Protein AF-A0A9E5VSY3-F1 (afdb_monomer)

Solvent-accessible surface area (backbone atoms only — not comparable to full-atom values): 12440 Å² total; per-residue (Å²): 129,65,73,87,49,70,66,62,55,51,48,46,48,43,52,42,41,49,49,48,47,53,51,45,35,74,77,69,40,91,45,72,69,58,52,50,50,36,50,53,50,40,48,53,54,51,53,50,50,54,50,60,45,68,48,76,78,81,74,69,69,90,58,63,66,67,61,54,49,53,53,50,55,49,52,52,54,47,50,54,48,51,50,52,41,46,47,42,64,75,45,54,47,52,53,49,51,48,54,47,64,71,59,70,59,94,84,39,62,65,61,43,53,51,45,52,50,52,49,51,53,52,53,50,49,41,52,54,45,53,51,49,48,48,52,53,33,41,76,71,76,22,92,36,68,63,58,42,50,53,52,49,55,53,51,50,50,48,50,51,51,36,53,49,52,40,49,54,51,48,47,70,71,68,67,66,80,91,75,82,77,75,71,88,61,75,56,68,55,58,54,49,50,51,50,53,55,53,59,72,68,52,77,82,82,77,76,80,77,89,74,87,84,134

Secondary structure (DSSP, 8-state):
-----HHHHHHHIIIIIIIHHHHHHHHH---HHHHHHHHHHHHHHHHHHHHHHTSPPPP--SS-HHHHHHHHHHHHHHHHHHHHHHHIIIIIHHHHHHHHHH--STT-HHHHHHHHHHHHHHHHHHHHHHHHHHHHHHHTT-SSHHHHHHHHHHHHHHHHHHHHHHHHHHHHHH-----S-----THHHHHHHHHHHHHHHSPP----------

pLDDT: mean 82.77, std 16.5, range [40.12, 98.06]

Radius of gyration: 35.02 Å; Cα contacts (8 Å, |Δi|>4): 106; chains: 1; bounding box: 71×51×102 Å

Mean predicted aligned error: 14.41 Å

Nearest PDB structures (foldseek):
  2z0o-assembly1_A-2  TM=3.685E-01  e=1.429E+00  Homo sapiens
  5c22-assembly4_D  TM=2.030E-01  e=4.659E-01  Escherichia coli
  5nl1-assembly2_E  TM=3.038E-01  e=1.753E+00  Mus musculus
  2q12-assembly1_A-2  TM=2.852E-01  e=2.917E+00  Homo sapiens
  5nen-assembly1_B  TM=2.527E-01  e=4.385E+00  Serratia marcescens

Structure (mmCIF, N/CA/C/O backbone):
data_AF-A0A9E5VSY3-F1
#
_entry.id   AF-A0A9E5VSY3-F1
#
loop_
_atom_site.group_PDB
_atom_site.id
_atom_site.type_symbol
_atom_site.label_atom_id
_atom_site.label_alt_id
_atom_site.label_comp_id
_atom_site.label_asym_id
_atom_site.label_entity_id
_atom_site.label_seq_id
_atom_site.pdbx_PDB_ins_code
_atom_site.Cartn_x
_atom_site.Cartn_y
_atom_site.Cartn_z
_atom_site.occupancy
_atom_site.B_iso_or_equiv
_atom_site.auth_seq_id
_atom_site.auth_comp_id
_atom_site.auth_asym_id
_atom_site.auth_atom_id
_atom_site.pdbx_PDB_model_num
ATOM 1 N N . MET A 1 1 ? 10.132 -2.078 -29.959 1.00 42.84 1 MET A N 1
ATOM 2 C CA . MET A 1 1 ? 11.584 -2.342 -29.929 1.00 42.84 1 MET A CA 1
ATOM 3 C C . MET A 1 1 ? 12.254 -1.141 -30.570 1.00 42.84 1 MET A C 1
ATOM 5 O O . MET A 1 1 ? 11.794 -0.742 -31.630 1.00 42.84 1 MET A O 1
ATOM 9 N N . ASN A 1 2 ? 13.241 -0.515 -29.928 1.00 54.69 2 ASN A N 1
ATOM 10 C CA . ASN A 1 2 ? 14.041 0.520 -30.588 1.00 54.69 2 ASN A CA 1
ATOM 11 C C . ASN A 1 2 ? 15.107 -0.188 -31.428 1.00 54.69 2 ASN A C 1
ATOM 13 O O . ASN A 1 2 ? 16.236 -0.346 -30.975 1.00 54.69 2 ASN A O 1
ATOM 17 N N . ASP A 1 3 ? 14.725 -0.678 -32.606 1.00 67.06 3 ASP A N 1
ATOM 18 C CA . ASP A 1 3 ? 15.687 -1.293 -33.517 1.00 67.06 3 ASP A CA 1
ATOM 19 C C . ASP A 1 3 ? 16.659 -0.244 -34.063 1.00 67.06 3 ASP A C 1
ATOM 21 O O . ASP A 1 3 ? 16.284 0.884 -34.407 1.00 67.06 3 ASP A O 1
ATOM 25 N N . ILE A 1 4 ? 17.935 -0.622 -34.136 1.00 74.00 4 ILE A N 1
ATOM 26 C CA . ILE A 1 4 ? 18.957 0.177 -34.809 1.00 74.00 4 ILE A CA 1
ATOM 27 C C . ILE A 1 4 ? 18.744 -0.002 -36.309 1.00 74.00 4 ILE A C 1
ATOM 29 O O . ILE A 1 4 ? 19.138 -1.006 -36.897 1.00 74.00 4 ILE A O 1
ATOM 33 N N . THR A 1 5 ? 18.112 0.980 -36.935 1.00 82.31 5 THR A N 1
ATOM 34 C CA . THR A 1 5 ? 17.913 1.016 -38.385 1.00 82.31 5 THR A CA 1
ATOM 35 C C . THR A 1 5 ? 19.225 1.326 -39.098 1.00 82.31 5 THR A C 1
ATOM 3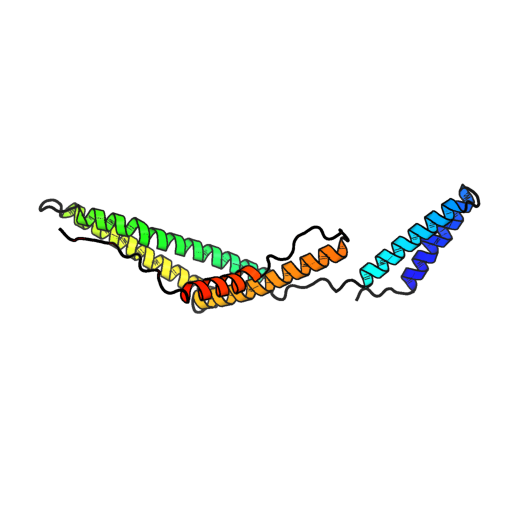7 O O . THR A 1 5 ? 19.996 2.166 -38.623 1.00 82.31 5 THR A O 1
ATOM 40 N N . GLN A 1 6 ? 19.443 0.735 -40.276 1.00 80.81 6 GLN A N 1
ATOM 41 C CA . GLN A 1 6 ? 20.605 1.070 -41.106 1.00 80.81 6 GLN A CA 1
ATOM 42 C C . GLN A 1 6 ? 20.675 2.567 -41.444 1.00 80.81 6 GLN A C 1
ATOM 44 O O . GLN A 1 6 ? 21.768 3.122 -41.462 1.00 80.81 6 GLN A O 1
ATOM 49 N N . GLU A 1 7 ? 19.530 3.233 -41.610 1.00 85.94 7 GLU A N 1
ATOM 50 C CA . GLU A 1 7 ? 19.439 4.679 -41.862 1.00 85.94 7 GLU A CA 1
ATOM 51 C C . GLU A 1 7 ? 20.136 5.511 -40.777 1.00 85.94 7 GLU A C 1
ATOM 53 O O . GLU A 1 7 ? 21.049 6.265 -41.092 1.00 85.94 7 GLU A O 1
ATOM 58 N N . LYS A 1 8 ? 19.814 5.295 -39.494 1.00 84.38 8 LYS A N 1
ATOM 59 C CA . LYS A 1 8 ? 20.479 5.972 -38.359 1.00 84.38 8 LYS A CA 1
ATOM 60 C C . LYS A 1 8 ? 21.993 5.755 -38.317 1.00 84.38 8 LYS A C 1
ATOM 62 O O . LYS A 1 8 ? 22.746 6.655 -37.960 1.00 84.38 8 LYS A O 1
ATOM 67 N N . VAL A 1 9 ? 22.466 4.556 -38.660 1.00 85.56 9 VAL A N 1
ATOM 68 C CA . VAL A 1 9 ? 23.913 4.270 -38.692 1.00 85.56 9 VAL A CA 1
ATOM 69 C C . VAL A 1 9 ? 24.586 5.014 -39.847 1.00 85.56 9 VAL A C 1
ATOM 71 O O . VAL A 1 9 ? 25.690 5.540 -39.687 1.00 85.56 9 VAL A O 1
ATOM 74 N N . LEU A 1 10 ? 23.924 5.077 -41.005 1.00 89.00 10 LEU A N 1
ATOM 75 C CA . LEU A 1 10 ? 24.397 5.821 -42.171 1.00 89.00 10 LEU A CA 1
ATOM 76 C C . LEU A 1 10 ? 24.399 7.333 -41.921 1.00 89.00 10 LEU A C 1
ATOM 78 O O . LEU A 1 10 ? 25.364 7.996 -42.295 1.00 89.00 10 LEU A O 1
ATOM 82 N N . GLU A 1 11 ? 23.384 7.853 -41.234 1.00 90.81 11 GLU A N 1
ATOM 83 C CA . GLU A 1 11 ? 23.284 9.251 -40.808 1.00 90.81 11 GLU A CA 1
ATOM 84 C C . GLU A 1 11 ? 24.468 9.641 -39.914 1.00 90.81 11 GLU A C 1
ATOM 86 O O . GLU A 1 11 ? 25.199 10.572 -40.236 1.00 90.81 11 GLU A O 1
ATOM 91 N N . ILE A 1 12 ? 24.777 8.851 -38.880 1.00 89.06 12 ILE A N 1
ATOM 92 C CA . ILE A 1 12 ? 25.932 9.102 -37.994 1.00 89.06 12 ILE A CA 1
ATOM 93 C C . ILE A 1 12 ? 27.252 9.024 -38.755 1.00 89.06 12 ILE A C 1
ATOM 95 O O . ILE A 1 12 ? 28.153 9.833 -38.537 1.00 89.06 12 ILE A O 1
ATOM 99 N N . LYS A 1 13 ? 27.392 8.062 -39.671 1.00 90.75 13 LYS A N 1
ATOM 100 C CA . LYS A 1 13 ? 28.576 7.982 -40.532 1.00 90.75 13 LYS A CA 1
ATOM 101 C C . LYS A 1 13 ? 28.724 9.253 -41.377 1.00 90.75 13 LYS A C 1
ATOM 103 O O . LYS A 1 13 ? 29.844 9.734 -41.557 1.00 90.75 13 LYS A O 1
ATOM 108 N N . HIS A 1 14 ? 27.626 9.787 -41.902 1.00 91.12 14 HIS A N 1
ATOM 109 C CA . HIS A 1 14 ? 27.648 10.981 -42.736 1.00 91.12 14 HIS A CA 1
ATOM 110 C C . HIS A 1 14 ? 27.910 12.251 -41.912 1.00 91.12 14 HIS A C 1
ATOM 112 O O . HIS A 1 14 ? 28.847 12.990 -42.205 1.00 91.12 14 HIS A O 1
ATOM 118 N N . GLU A 1 15 ? 27.163 12.473 -40.834 1.00 91.88 15 GLU A N 1
ATOM 119 C CA . GLU A 1 15 ? 27.271 13.678 -40.012 1.00 91.88 15 GLU A CA 1
ATOM 120 C C . GLU A 1 15 ? 28.516 13.678 -39.121 1.00 91.88 15 GLU A C 1
ATOM 122 O O . GLU A 1 15 ? 29.345 14.589 -39.185 1.00 91.88 15 GLU A O 1
ATOM 127 N N . GLU A 1 16 ? 28.688 12.637 -38.306 1.00 92.69 16 GLU A N 1
ATOM 128 C CA . GLU A 1 16 ? 29.693 12.625 -37.242 1.00 92.69 16 GLU A CA 1
ATOM 129 C C . G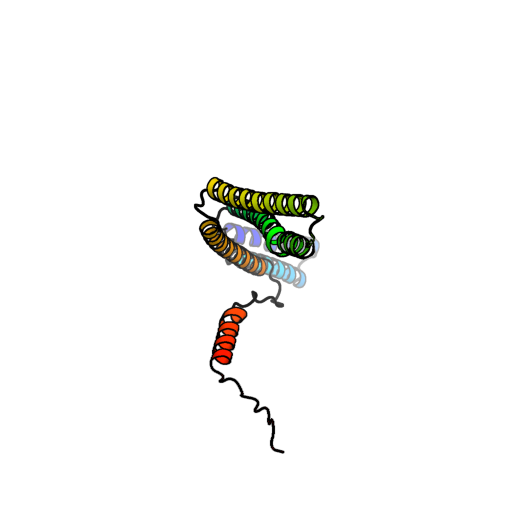LU A 1 16 ? 31.080 12.206 -37.730 1.00 92.69 16 GLU A C 1
ATOM 131 O O . GLU A 1 16 ? 32.058 12.521 -37.060 1.00 92.69 16 GLU A O 1
ATOM 136 N N . ILE A 1 17 ? 31.203 11.554 -38.894 1.00 90.62 17 ILE A N 1
ATOM 137 C CA . ILE A 1 17 ? 32.508 11.216 -39.487 1.00 90.62 17 ILE A CA 1
ATOM 138 C C . ILE A 1 17 ? 32.767 12.049 -40.739 1.00 90.62 17 ILE A C 1
ATOM 140 O O . ILE A 1 17 ? 33.733 12.810 -40.758 1.00 90.62 17 ILE A O 1
ATOM 144 N N . GLN A 1 18 ? 31.948 11.932 -41.789 1.00 90.12 18 GLN A N 1
ATOM 145 C CA . GLN A 1 18 ? 32.268 12.552 -43.082 1.00 90.12 18 GLN A CA 1
ATOM 146 C C . GLN A 1 18 ? 32.204 14.085 -43.036 1.00 90.12 18 GLN A C 1
ATOM 148 O O . GLN A 1 18 ? 33.175 14.737 -43.421 1.00 90.12 18 GLN A O 1
ATOM 153 N N . ASN A 1 19 ? 31.115 14.665 -42.530 1.00 94.00 19 ASN A N 1
ATOM 154 C CA . ASN A 1 19 ? 30.930 16.118 -42.489 1.00 94.00 19 ASN A CA 1
ATOM 155 C C . ASN A 1 19 ? 31.888 16.774 -41.492 1.00 94.00 19 ASN A C 1
ATOM 157 O O . ASN A 1 19 ? 32.583 17.723 -41.853 1.00 94.00 19 ASN A O 1
ATOM 161 N N . ARG A 1 20 ? 32.023 16.215 -40.280 1.00 92.12 20 ARG A N 1
ATOM 162 C CA . ARG A 1 20 ? 33.012 16.694 -39.299 1.00 92.12 20 ARG A CA 1
ATOM 163 C C . ARG A 1 20 ? 34.451 16.608 -39.801 1.00 92.12 20 ARG A C 1
ATOM 165 O O . ARG A 1 20 ? 35.224 17.528 -39.546 1.00 92.12 20 ARG A O 1
ATOM 172 N N . SER A 1 21 ? 34.819 15.546 -40.523 1.00 91.62 21 SER A N 1
ATOM 173 C CA . SER A 1 21 ? 36.174 15.423 -41.083 1.00 91.62 21 SER A CA 1
ATOM 174 C C . SER A 1 21 ? 36.413 16.435 -42.200 1.00 91.62 21 SER A C 1
ATOM 176 O O . SER A 1 21 ? 37.444 17.097 -42.190 1.00 91.62 21 SER A O 1
ATOM 178 N N . LYS A 1 22 ? 35.454 16.611 -43.122 1.00 92.81 22 LYS A N 1
ATOM 179 C CA . LYS A 1 22 ? 35.535 17.634 -44.181 1.00 92.81 22 LYS A CA 1
ATOM 180 C C . LYS A 1 22 ? 35.680 19.037 -43.595 1.00 92.81 22 LYS A C 1
ATOM 182 O O . LYS A 1 22 ? 36.566 19.774 -44.011 1.00 92.81 22 LYS A O 1
ATOM 187 N N . TYR A 1 23 ? 34.859 19.365 -42.599 1.00 93.38 23 TYR A N 1
ATOM 188 C CA . TYR A 1 23 ? 34.936 20.634 -41.882 1.00 93.38 23 TYR A CA 1
ATOM 189 C C . TYR A 1 23 ? 36.302 20.817 -41.206 1.00 93.38 23 TYR A C 1
ATOM 191 O O . TYR A 1 23 ? 36.966 21.826 -41.411 1.00 93.38 23 TYR A O 1
ATOM 199 N N . SER A 1 24 ? 36.775 19.808 -40.466 1.00 94.12 24 SER A N 1
ATOM 200 C CA . SER A 1 24 ? 38.080 19.863 -39.797 1.00 94.12 24 SER A CA 1
ATOM 201 C C . SER A 1 24 ? 39.238 20.076 -40.773 1.00 94.12 24 SER A C 1
ATOM 203 O O . SER A 1 24 ? 40.157 20.817 -40.440 1.00 94.12 24 SER A O 1
ATOM 205 N N . ILE A 1 25 ? 39.200 19.436 -41.946 1.00 93.31 25 ILE A N 1
ATOM 206 C CA . ILE A 1 25 ? 40.230 19.573 -42.985 1.00 93.31 25 ILE A CA 1
ATOM 207 C C . ILE A 1 25 ? 40.183 20.960 -43.626 1.00 93.31 25 ILE A C 1
ATOM 209 O O . ILE A 1 25 ? 41.234 21.545 -43.861 1.00 93.31 25 ILE A O 1
ATOM 213 N N . SER A 1 26 ? 38.984 21.485 -43.890 1.00 93.81 26 SER A N 1
ATOM 214 C CA . SER A 1 26 ? 38.798 22.832 -44.442 1.00 93.81 26 SER A CA 1
ATOM 215 C C . SER A 1 26 ? 39.340 23.914 -43.507 1.00 93.81 26 SER A C 1
ATOM 217 O O . SER A 1 26 ? 39.991 24.844 -43.962 1.00 93.81 26 SER A O 1
ATOM 219 N N . GLU A 1 27 ? 39.088 23.777 -42.204 1.00 94.88 27 GLU A N 1
ATOM 220 C CA . GLU A 1 27 ? 39.434 24.799 -41.210 1.00 94.88 27 GLU A CA 1
ATOM 221 C C . GLU A 1 27 ? 40.882 24.702 -40.708 1.00 94.88 27 GLU A C 1
ATOM 223 O O . GLU A 1 27 ? 41.531 25.716 -40.476 1.00 94.88 27 GLU A O 1
ATOM 228 N N . HIS A 1 28 ? 41.401 23.485 -40.516 1.00 91.88 28 HIS A N 1
ATOM 229 C CA . HIS A 1 28 ? 42.679 23.263 -39.822 1.00 91.88 28 HIS A CA 1
ATOM 230 C C . HIS A 1 28 ? 43.688 22.443 -40.642 1.00 91.88 28 HIS A C 1
ATOM 232 O O . HIS A 1 28 ? 44.768 22.120 -40.145 1.00 91.88 28 HIS A O 1
ATOM 238 N N . GLY A 1 29 ? 43.353 22.069 -41.881 1.00 91.00 29 GLY A N 1
ATOM 239 C CA . GLY A 1 29 ? 44.130 21.112 -42.664 1.00 91.00 29 GLY A CA 1
ATOM 240 C C . GLY A 1 29 ? 44.028 19.678 -42.130 1.00 91.00 29 GLY A C 1
ATOM 241 O O . GLY A 1 29 ? 43.250 19.353 -41.228 1.00 91.00 29 GLY A O 1
ATOM 242 N N . TRP A 1 30 ? 44.814 18.768 -42.707 1.00 92.88 30 TRP A N 1
ATOM 243 C CA . TRP A 1 30 ? 44.825 17.374 -42.263 1.00 92.88 30 TRP A CA 1
ATOM 244 C C . TRP A 1 30 ? 45.630 17.207 -40.970 1.00 92.88 30 TRP A C 1
ATOM 246 O O . TRP A 1 30 ? 46.861 17.190 -40.979 1.00 92.88 30 TRP A O 1
ATOM 256 N N . LEU A 1 31 ? 44.919 17.023 -39.857 1.00 94.69 31 LEU A N 1
ATOM 257 C CA . LEU A 1 31 ? 45.499 16.752 -38.545 1.00 94.69 31 LEU A CA 1
ATOM 258 C C . LEU A 1 31 ? 45.034 15.377 -38.034 1.00 94.69 31 LEU A C 1
ATOM 260 O O . LEU A 1 31 ? 43.880 15.235 -37.614 1.00 94.69 31 LEU A O 1
ATOM 264 N N . PRO A 1 32 ? 45.920 14.361 -37.993 1.00 92.31 32 PRO A N 1
ATOM 265 C CA . PRO A 1 32 ? 45.564 13.015 -37.537 1.00 92.31 32 PRO A CA 1
ATOM 266 C C . PRO A 1 32 ? 44.951 12.970 -36.128 1.00 92.31 32 PRO A C 1
ATOM 268 O O . PRO A 1 32 ? 44.073 12.151 -35.856 1.00 92.31 32 PRO A O 1
ATOM 271 N N . GLY A 1 33 ? 45.378 13.870 -35.233 1.00 93.81 33 GLY A N 1
ATOM 272 C CA . GLY A 1 33 ? 44.828 13.990 -33.881 1.00 93.81 33 GLY A CA 1
ATOM 273 C C . GLY A 1 33 ? 43.359 14.425 -33.860 1.00 93.81 33 GLY A C 1
ATOM 274 O O . GLY A 1 33 ? 42.562 13.832 -33.136 1.00 93.81 33 GLY A O 1
ATOM 275 N N . LEU A 1 34 ? 42.976 15.399 -34.695 1.00 92.00 34 LEU A N 1
ATOM 276 C CA . LEU A 1 34 ? 41.583 15.849 -34.807 1.00 92.00 34 LEU A CA 1
ATOM 277 C C . LEU A 1 34 ? 40.700 14.764 -35.422 1.00 92.00 34 LEU A C 1
ATOM 279 O O . LEU A 1 34 ? 39.623 14.478 -34.898 1.00 92.00 34 LEU A O 1
ATOM 283 N N . PHE A 1 35 ? 41.189 14.092 -36.467 1.00 91.94 35 PHE A N 1
ATOM 284 C CA . PHE A 1 35 ? 40.485 12.957 -37.060 1.00 91.94 35 PHE A CA 1
ATOM 285 C C . PHE A 1 35 ? 40.257 11.834 -36.038 1.00 91.94 35 PHE A C 1
ATOM 287 O O . PHE A 1 35 ? 39.148 11.310 -35.924 1.00 91.94 35 PHE A O 1
ATOM 294 N N . ARG A 1 36 ? 41.268 11.514 -35.216 1.00 93.31 36 ARG A N 1
ATOM 295 C CA . ARG A 1 36 ? 41.123 10.548 -34.119 1.00 93.31 36 ARG A CA 1
ATOM 296 C C . ARG A 1 36 ? 40.015 10.961 -33.147 1.00 93.31 36 ARG A C 1
ATOM 298 O O . ARG A 1 36 ? 39.202 10.111 -32.797 1.00 93.31 36 ARG A O 1
ATOM 305 N N . THR A 1 37 ? 39.943 12.229 -32.740 1.00 93.69 37 THR A N 1
ATOM 306 C CA . THR A 1 37 ? 38.885 12.738 -31.846 1.00 93.69 37 THR A CA 1
ATOM 307 C C . THR A 1 37 ? 37.493 12.621 -32.470 1.00 93.69 37 THR A C 1
ATOM 309 O O . THR A 1 37 ? 36.558 12.185 -31.800 1.00 93.69 37 THR A O 1
ATOM 312 N N . ILE A 1 38 ? 37.357 12.940 -33.761 1.00 91.38 38 ILE A N 1
ATOM 313 C CA . ILE A 1 38 ? 36.104 12.801 -34.519 1.00 91.38 38 ILE A CA 1
ATOM 314 C C . ILE A 1 38 ? 35.646 11.337 -34.536 1.00 91.38 38 ILE A C 1
ATOM 316 O O . ILE A 1 38 ? 34.505 11.037 -34.188 1.00 91.38 38 ILE A O 1
ATOM 320 N N . VAL A 1 39 ? 36.552 10.406 -34.846 1.00 91.94 39 VAL A N 1
ATOM 321 C CA . VAL A 1 39 ? 36.249 8.967 -34.849 1.00 91.94 39 VAL A CA 1
ATOM 322 C C . VAL A 1 39 ? 35.910 8.457 -33.445 1.00 91.94 39 VAL A C 1
ATOM 324 O O . VAL A 1 39 ? 34.976 7.671 -33.303 1.00 91.94 39 VAL A O 1
ATOM 327 N N . GLN A 1 40 ? 36.608 8.908 -32.394 1.00 90.88 40 GLN A N 1
ATOM 328 C CA . GLN A 1 40 ? 36.265 8.541 -31.011 1.00 90.88 40 GLN A CA 1
ATOM 329 C C . GLN A 1 40 ? 34.873 9.042 -30.612 1.00 90.88 40 GLN A C 1
ATOM 331 O O . GLN A 1 40 ? 34.139 8.322 -29.936 1.00 90.88 40 GLN A O 1
ATOM 336 N N . LYS A 1 41 ? 34.479 10.236 -31.064 1.00 91.00 41 LYS A N 1
ATOM 337 C CA . LYS A 1 41 ? 33.135 10.770 -30.835 1.00 91.00 41 LYS A CA 1
ATOM 338 C C . LYS A 1 41 ? 32.064 9.975 -31.586 1.00 91.00 41 LYS A C 1
ATOM 340 O O . LYS A 1 41 ? 31.058 9.598 -30.998 1.00 91.00 41 LYS A O 1
ATOM 345 N N . ALA A 1 42 ? 32.290 9.650 -32.857 1.00 89.88 42 ALA A N 1
ATOM 346 C CA . ALA A 1 42 ? 31.362 8.807 -33.611 1.00 89.88 42 ALA A CA 1
ATOM 347 C C . ALA A 1 42 ? 31.231 7.406 -32.984 1.00 89.88 42 ALA A C 1
ATOM 349 O O . ALA A 1 42 ? 30.128 6.871 -32.867 1.00 89.88 42 ALA A O 1
ATOM 350 N N . LYS A 1 43 ? 32.347 6.836 -32.508 1.00 89.00 43 LYS A N 1
ATOM 351 C CA . LYS A 1 43 ? 32.365 5.571 -31.766 1.00 89.00 43 LYS A CA 1
ATOM 352 C C . LYS A 1 43 ? 31.522 5.651 -30.489 1.00 89.00 43 LYS A C 1
ATOM 354 O O . LYS A 1 43 ? 30.702 4.764 -30.278 1.00 89.00 43 LYS A O 1
ATOM 359 N N . SER A 1 44 ? 31.672 6.694 -29.669 1.00 86.12 44 SER A N 1
ATOM 360 C CA . SER A 1 44 ? 30.897 6.825 -28.426 1.00 86.12 44 SER A CA 1
ATOM 361 C C . SER A 1 44 ? 29.394 6.995 -28.679 1.00 86.12 44 SER A C 1
ATOM 363 O O . SER A 1 44 ? 28.582 6.426 -27.950 1.00 86.12 44 SER A O 1
ATOM 365 N N . ILE A 1 45 ? 29.013 7.699 -29.751 1.00 85.44 45 ILE A N 1
ATOM 366 C CA . ILE A 1 45 ? 27.614 7.842 -30.183 1.00 85.44 45 ILE A CA 1
ATOM 367 C C . ILE A 1 45 ? 27.029 6.489 -30.617 1.00 85.44 45 ILE A C 1
ATOM 369 O O . ILE A 1 45 ? 25.933 6.122 -30.188 1.00 85.44 45 ILE A O 1
ATOM 373 N N . LEU A 1 46 ? 27.762 5.709 -31.417 1.00 87.56 46 LEU A N 1
ATOM 374 C CA . LEU A 1 46 ? 27.329 4.372 -31.839 1.00 87.56 46 LEU A CA 1
ATOM 375 C C . LEU A 1 46 ? 27.241 3.395 -30.659 1.00 87.56 46 LEU A C 1
ATOM 377 O O . LEU A 1 46 ? 26.281 2.634 -30.561 1.00 87.56 46 LEU A O 1
ATOM 381 N N . GLU A 1 47 ? 28.198 3.438 -29.730 1.00 83.38 47 GLU A N 1
ATOM 382 C CA . GLU A 1 47 ? 28.153 2.646 -28.497 1.00 83.38 47 GLU A CA 1
ATOM 383 C C . GLU A 1 47 ? 26.931 2.999 -27.639 1.00 83.38 47 GLU A C 1
ATOM 385 O O . GLU A 1 47 ? 26.289 2.097 -27.097 1.00 83.38 47 GLU A O 1
ATOM 390 N N . LEU A 1 48 ? 26.563 4.281 -27.552 1.00 83.06 48 LEU A N 1
ATOM 391 C CA . LEU A 1 48 ? 25.362 4.724 -26.845 1.00 83.06 48 LEU A CA 1
ATOM 392 C C . LEU A 1 48 ? 24.081 4.205 -27.512 1.00 83.06 48 LEU A C 1
ATOM 394 O O . LEU A 1 48 ? 23.202 3.695 -26.819 1.00 83.06 48 LEU A O 1
ATOM 398 N N . LEU A 1 49 ? 23.986 4.265 -28.841 1.00 83.25 49 LEU A N 1
ATOM 399 C CA . LEU A 1 49 ? 22.834 3.734 -29.578 1.00 83.25 49 LEU A CA 1
ATOM 400 C C . LEU A 1 49 ? 22.700 2.222 -29.445 1.00 83.25 49 LEU A C 1
ATOM 402 O O . LEU A 1 49 ? 21.598 1.717 -29.237 1.00 83.25 49 LEU A O 1
ATOM 406 N N . ILE A 1 50 ? 23.818 1.497 -29.504 1.00 82.88 50 ILE A N 1
ATOM 407 C CA . ILE A 1 50 ? 23.838 0.051 -29.279 1.00 82.88 50 ILE A CA 1
ATOM 408 C C . ILE A 1 50 ? 23.388 -0.277 -27.856 1.00 82.88 50 ILE A C 1
ATOM 410 O O . ILE A 1 50 ? 22.611 -1.211 -27.665 1.00 82.88 50 ILE A O 1
ATOM 414 N N . ARG A 1 51 ? 23.836 0.489 -26.854 1.00 79.06 51 ARG A N 1
ATOM 415 C CA . ARG A 1 51 ? 23.366 0.333 -25.471 1.00 79.06 51 ARG A CA 1
ATOM 416 C C . ARG A 1 51 ? 21.864 0.568 -25.374 1.00 79.06 51 ARG A C 1
ATOM 418 O O . ARG A 1 51 ? 21.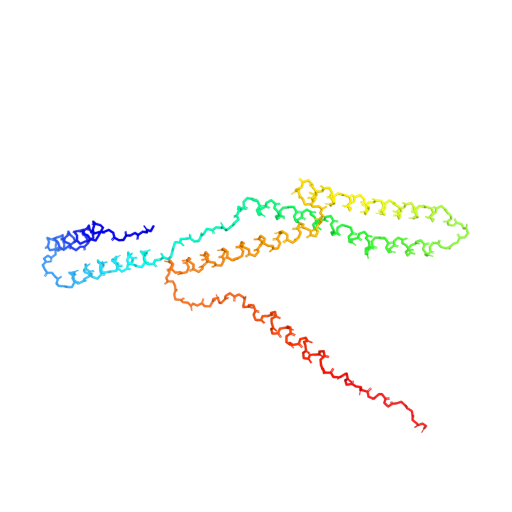178 -0.286 -24.831 1.00 79.06 51 ARG A O 1
ATOM 425 N N . GLN A 1 52 ? 21.352 1.654 -25.952 1.00 75.31 52 GLN A N 1
ATOM 426 C CA . GLN A 1 52 ? 19.925 1.985 -25.925 1.00 75.31 52 GLN A CA 1
ATOM 427 C C . GLN A 1 52 ? 19.048 0.946 -26.631 1.00 75.31 52 GLN A C 1
ATOM 429 O O . GLN A 1 52 ? 17.968 0.632 -26.140 1.00 75.31 52 GLN A O 1
ATOM 434 N N . ALA A 1 53 ? 19.505 0.386 -27.750 1.00 77.69 53 ALA A N 1
ATOM 435 C CA . ALA A 1 53 ? 18.787 -0.673 -28.457 1.00 77.69 53 ALA A CA 1
ATOM 436 C C . ALA A 1 53 ? 18.797 -2.010 -27.700 1.00 77.69 53 ALA A C 1
ATOM 438 O O . ALA A 1 53 ? 17.858 -2.793 -27.813 1.00 77.69 53 ALA A O 1
ATOM 439 N N . LYS A 1 54 ? 19.846 -2.263 -26.907 1.00 78.50 54 LYS A N 1
ATOM 440 C CA . LYS A 1 54 ? 19.957 -3.432 -26.023 1.00 78.50 54 LYS A CA 1
ATOM 441 C C . LYS A 1 54 ? 19.215 -3.264 -24.694 1.00 78.50 54 LYS A C 1
ATOM 443 O O . LYS A 1 54 ? 19.147 -4.229 -23.934 1.00 78.50 54 LYS A O 1
ATOM 448 N N . LEU A 1 55 ? 18.690 -2.075 -24.384 1.00 76.06 55 LEU A N 1
ATOM 449 C CA . LEU A 1 55 ? 17.918 -1.877 -23.161 1.00 76.06 55 LEU A CA 1
ATOM 450 C C . LEU A 1 55 ? 16.612 -2.677 -23.229 1.00 76.06 55 LEU A C 1
ATOM 452 O O . LEU A 1 55 ? 15.915 -2.636 -24.249 1.00 76.06 55 LEU A O 1
ATOM 456 N N . PRO A 1 56 ? 16.229 -3.357 -22.135 1.00 75.69 56 PRO A N 1
ATOM 457 C CA . PRO A 1 56 ? 14.903 -3.939 -22.049 1.00 75.69 56 PRO A CA 1
ATOM 458 C C . PRO A 1 56 ? 13.838 -2.832 -22.157 1.00 75.69 56 PRO A C 1
ATOM 460 O O . PRO A 1 56 ? 14.099 -1.668 -21.825 1.00 75.69 56 PRO A O 1
ATOM 463 N N . PRO A 1 57 ? 12.622 -3.154 -22.629 1.00 80.00 57 PRO A N 1
ATOM 464 C CA . PRO A 1 57 ? 11.540 -2.182 -22.664 1.00 80.00 57 PRO A CA 1
ATOM 465 C C . PRO A 1 57 ? 11.268 -1.655 -21.254 1.00 80.00 57 PRO A C 1
ATOM 467 O O . PRO A 1 57 ? 11.330 -2.407 -20.279 1.00 80.00 57 PRO A O 1
ATOM 470 N N . LYS A 1 58 ? 10.938 -0.363 -21.154 1.00 80.12 58 LYS A N 1
ATOM 471 C CA . LYS A 1 58 ? 10.577 0.248 -19.874 1.00 80.12 58 LYS A CA 1
ATOM 472 C C . LYS A 1 58 ? 9.454 -0.574 -19.225 1.00 80.12 58 LYS A C 1
ATOM 474 O O . LYS A 1 58 ? 8.443 -0.826 -19.896 1.00 80.12 58 LYS A O 1
ATOM 479 N N . PRO A 1 59 ? 9.606 -0.985 -17.954 1.00 85.31 59 PRO A N 1
ATOM 480 C CA . PRO A 1 59 ? 8.579 -1.757 -17.279 1.00 85.31 59 PRO A CA 1
ATOM 481 C C . PRO A 1 59 ? 7.284 -0.949 -17.218 1.00 85.31 59 PRO A C 1
ATOM 483 O O . PRO A 1 59 ? 7.298 0.285 -17.179 1.00 85.31 59 PRO A O 1
ATOM 486 N N . LYS A 1 60 ? 6.155 -1.654 -17.217 1.00 81.94 60 LYS A N 1
ATOM 487 C CA . LYS A 1 60 ? 4.823 -1.067 -17.065 1.00 81.94 60 LYS A CA 1
ATOM 488 C C . LYS A 1 60 ? 4.192 -1.586 -15.773 1.00 81.94 60 LYS A C 1
ATOM 490 O O . LYS A 1 60 ? 4.409 -2.755 -15.444 1.00 81.94 60 LYS A O 1
ATOM 495 N N . PRO A 1 61 ? 3.424 -0.759 -15.047 1.00 82.31 61 PRO A N 1
ATOM 496 C CA . PRO A 1 61 ? 2.692 -1.228 -13.881 1.00 82.31 61 PRO A CA 1
ATOM 497 C C . PRO A 1 61 ? 1.749 -2.371 -14.267 1.00 82.31 61 PRO A C 1
ATOM 499 O O . PRO A 1 61 ? 1.013 -2.265 -15.245 1.00 82.31 61 PRO A O 1
ATOM 502 N N . GLY A 1 62 ? 1.753 -3.454 -13.489 1.00 79.69 62 GLY A N 1
ATOM 503 C CA . GLY A 1 62 ? 0.810 -4.568 -13.666 1.00 79.69 62 GLY A CA 1
ATOM 504 C C . GLY A 1 62 ? -0.594 -4.292 -13.113 1.00 79.69 62 GLY A C 1
ATOM 505 O O . GLY A 1 62 ? -1.440 -5.179 -13.137 1.00 79.69 62 GLY A O 1
ATOM 506 N N . ILE A 1 63 ? -0.823 -3.096 -12.562 1.00 83.12 63 ILE A N 1
ATOM 507 C CA . ILE A 1 63 ? -2.080 -2.618 -11.976 1.00 83.12 63 ILE A CA 1
ATOM 508 C C . ILE A 1 63 ? -2.251 -1.145 -12.352 1.00 83.12 63 ILE A C 1
ATOM 510 O O . ILE A 1 63 ? -1.266 -0.422 -12.507 1.00 83.12 63 ILE A O 1
ATOM 514 N N . ASP A 1 64 ? -3.499 -0.697 -12.445 1.00 88.81 64 ASP A N 1
ATOM 515 C CA . ASP A 1 64 ? -3.823 0.720 -12.559 1.00 88.81 64 ASP A CA 1
ATOM 516 C C . ASP A 1 64 ? -3.374 1.508 -11.308 1.00 88.81 64 ASP A C 1
ATOM 518 O O . ASP A 1 64 ? -3.838 1.294 -10.183 1.00 88.81 64 ASP A O 1
ATOM 522 N N . MET A 1 65 ? -2.455 2.452 -11.513 1.00 88.06 65 MET A N 1
ATOM 523 C CA . MET A 1 65 ? -1.903 3.284 -10.444 1.00 88.06 65 MET A CA 1
ATOM 524 C C . MET A 1 65 ? -2.949 4.209 -9.805 1.00 88.06 65 MET A C 1
ATOM 526 O O . MET A 1 65 ? -2.797 4.554 -8.630 1.00 88.06 65 MET A O 1
ATOM 530 N N . ALA A 1 66 ? -4.004 4.592 -10.532 1.00 87.81 66 ALA A N 1
ATOM 531 C CA . ALA A 1 66 ? -5.115 5.364 -9.983 1.00 87.81 66 ALA A CA 1
ATOM 532 C C . ALA A 1 66 ? -5.906 4.523 -8.972 1.00 87.81 66 ALA A C 1
ATOM 534 O O . ALA A 1 66 ? -6.099 4.955 -7.836 1.00 87.81 66 ALA A O 1
ATOM 535 N N . VAL A 1 67 ? -6.226 3.276 -9.330 1.00 87.19 67 VAL A N 1
ATOM 536 C CA . VAL A 1 67 ? -6.897 2.322 -8.432 1.00 87.19 67 VAL A CA 1
ATOM 537 C C . VAL A 1 67 ? -6.058 2.075 -7.176 1.00 87.19 67 VAL A C 1
ATOM 539 O O . VAL A 1 67 ? -6.569 2.131 -6.058 1.00 87.19 67 VAL A O 1
ATOM 542 N N . PHE A 1 68 ? -4.743 1.874 -7.311 1.00 90.19 68 PHE A N 1
ATOM 543 C CA . PHE A 1 68 ? -3.878 1.692 -6.139 1.00 90.19 68 PHE A CA 1
ATOM 544 C C . PHE A 1 68 ? -3.816 2.938 -5.238 1.00 90.19 68 PHE A C 1
ATOM 546 O O . PHE A 1 68 ? -3.743 2.818 -4.011 1.00 90.19 68 PHE A O 1
ATOM 553 N N . LYS A 1 69 ? -3.873 4.142 -5.822 1.00 92.06 69 LYS A N 1
ATOM 554 C CA . LYS A 1 69 ? -3.956 5.395 -5.064 1.00 92.06 69 LYS A CA 1
ATOM 555 C C . LYS A 1 69 ? -5.262 5.476 -4.270 1.00 92.06 69 LYS A C 1
ATOM 557 O O . LYS A 1 69 ? -5.217 5.788 -3.084 1.00 92.06 69 LYS A O 1
ATOM 562 N N . GLU A 1 70 ? -6.395 5.129 -4.874 1.00 90.94 70 GLU A N 1
ATOM 563 C CA . GLU A 1 70 ? -7.687 5.068 -4.176 1.00 90.94 70 GLU A 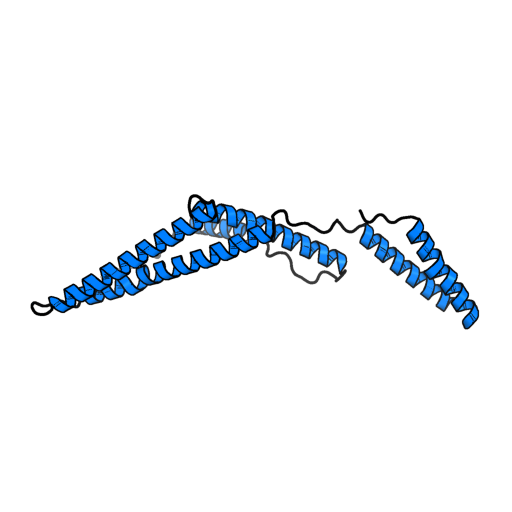CA 1
ATOM 564 C C . GLU A 1 70 ? -7.665 4.067 -3.015 1.00 90.94 70 GLU A C 1
ATOM 566 O O . GLU A 1 70 ? -8.115 4.379 -1.911 1.00 90.94 70 GLU A O 1
ATOM 571 N N . MET A 1 71 ? -7.058 2.893 -3.219 1.00 93.62 71 MET A N 1
ATOM 572 C CA . MET A 1 71 ? -6.885 1.905 -2.152 1.00 93.62 71 MET A CA 1
ATOM 573 C C . MET A 1 71 ? -6.031 2.443 -0.992 1.00 93.62 71 MET A C 1
ATOM 575 O O . MET A 1 71 ? -6.343 2.180 0.170 1.00 93.62 71 MET A O 1
ATOM 579 N N . LYS A 1 72 ? -4.968 3.210 -1.272 1.00 95.12 72 LYS A N 1
ATOM 580 C CA . LYS A 1 72 ? -4.146 3.861 -0.234 1.00 95.12 72 LYS A CA 1
ATOM 581 C C . LYS A 1 72 ? -4.942 4.882 0.575 1.00 95.12 72 LYS A C 1
ATOM 583 O O . LYS A 1 72 ? -4.843 4.885 1.803 1.00 95.12 72 LYS A O 1
ATOM 588 N N . GLU A 1 73 ? -5.742 5.707 -0.092 1.00 95.31 73 GLU A N 1
ATOM 589 C CA . GLU A 1 73 ? -6.606 6.689 0.571 1.00 95.31 73 GLU A CA 1
ATOM 590 C C . GLU A 1 73 ? -7.653 6.012 1.456 1.00 95.31 73 GLU A C 1
ATOM 592 O O . GLU A 1 73 ? -7.862 6.414 2.606 1.00 95.31 73 GLU A O 1
ATOM 597 N N . LEU A 1 74 ? -8.266 4.932 0.962 1.00 93.94 74 LEU A N 1
ATOM 598 C CA . LEU A 1 74 ? -9.178 4.119 1.755 1.00 93.94 74 LEU A CA 1
ATOM 599 C C . LEU A 1 74 ? -8.469 3.569 2.999 1.00 93.94 74 LEU A C 1
ATOM 601 O O . LEU A 1 74 ? -8.933 3.805 4.113 1.00 93.94 74 LEU A O 1
ATOM 605 N N . LEU A 1 75 ? -7.308 2.924 2.839 1.00 96.00 75 LEU A N 1
ATOM 606 C CA . LEU A 1 75 ? -6.528 2.386 3.958 1.00 96.00 75 LEU A CA 1
ATOM 607 C C . LEU A 1 75 ? -6.183 3.460 4.999 1.00 96.00 75 LEU A C 1
ATOM 609 O O . LEU A 1 75 ? -6.280 3.202 6.200 1.00 96.00 75 LEU A O 1
ATOM 613 N N . HIS A 1 76 ? -5.795 4.659 4.560 1.00 97.00 76 HIS A N 1
ATOM 614 C CA . HIS A 1 76 ? -5.488 5.770 5.458 1.00 97.00 76 HIS A CA 1
ATOM 615 C C . HIS A 1 76 ? -6.702 6.154 6.318 1.00 97.00 76 HIS A C 1
ATOM 617 O O . HIS A 1 76 ? -6.593 6.252 7.543 1.00 97.00 76 HIS A O 1
ATOM 623 N N . ARG A 1 77 ? -7.882 6.290 5.703 1.00 96.25 77 ARG A N 1
ATOM 624 C CA . ARG A 1 77 ? -9.126 6.598 6.425 1.00 96.25 77 ARG A CA 1
ATOM 625 C C . ARG A 1 77 ? -9.528 5.477 7.384 1.00 96.25 77 ARG A C 1
ATOM 627 O O . ARG A 1 77 ? -9.899 5.765 8.518 1.00 96.25 77 ARG A O 1
ATOM 634 N N . LEU A 1 78 ? -9.415 4.214 6.966 1.00 95.88 78 LEU A N 1
ATOM 635 C CA . LEU A 1 78 ? -9.710 3.065 7.830 1.00 95.88 78 LEU A CA 1
ATOM 636 C C . LEU A 1 78 ? -8.799 3.041 9.062 1.00 95.88 78 LEU A C 1
ATOM 638 O O . LEU A 1 78 ? -9.279 2.851 10.177 1.00 95.88 78 LEU A O 1
ATOM 642 N N . ARG A 1 79 ? -7.498 3.306 8.882 1.00 96.12 79 ARG A N 1
ATOM 643 C CA . ARG A 1 79 ? -6.536 3.407 9.990 1.00 96.12 79 ARG A CA 1
ATOM 644 C C . ARG A 1 79 ? -6.864 4.544 10.945 1.00 96.12 79 ARG A C 1
ATOM 646 O O . ARG A 1 79 ? -6.722 4.358 12.148 1.00 96.12 79 ARG A O 1
ATOM 653 N N . LYS A 1 80 ? -7.335 5.685 10.435 1.00 96.88 80 LY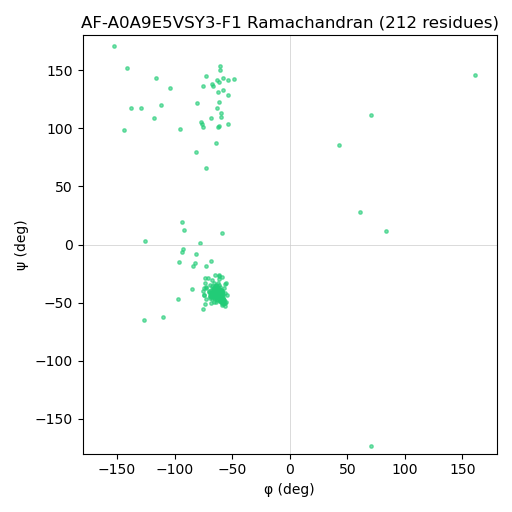S A N 1
ATOM 654 C CA . LYS A 1 80 ? -7.774 6.806 11.274 1.00 96.88 80 LYS A CA 1
ATOM 655 C C . LYS A 1 80 ? -8.898 6.379 12.225 1.00 96.88 80 LYS A C 1
ATOM 657 O O . LYS A 1 80 ? -8.764 6.565 13.429 1.00 96.88 80 LYS A O 1
ATOM 662 N N . TYR A 1 81 ? -9.952 5.745 11.708 1.00 95.94 81 TYR A N 1
ATOM 663 C CA . TYR A 1 81 ? -11.055 5.264 12.552 1.00 95.94 81 TYR A CA 1
ATOM 664 C C . TYR A 1 81 ? -10.630 4.133 13.492 1.00 95.94 81 TYR A C 1
ATOM 666 O O . TYR A 1 81 ? -11.030 4.124 14.651 1.00 95.94 81 TYR A O 1
ATOM 674 N N . ALA A 1 82 ? -9.792 3.202 13.028 1.00 95.44 82 ALA A N 1
ATOM 675 C CA . ALA A 1 82 ? -9.278 2.125 13.871 1.00 95.44 82 ALA A CA 1
ATOM 676 C C . ALA A 1 82 ? -8.417 2.659 15.030 1.00 95.44 82 ALA A C 1
ATOM 678 O O . ALA A 1 82 ? -8.514 2.155 16.145 1.00 95.44 82 ALA A O 1
ATOM 679 N N . SER A 1 83 ? -7.614 3.700 14.787 1.00 97.00 83 SER A N 1
ATOM 680 C CA . SER A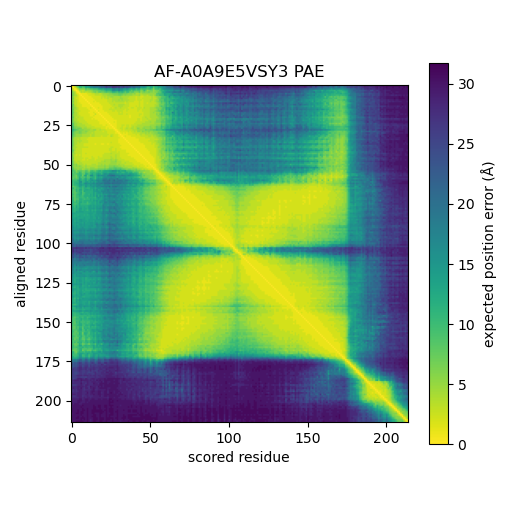 1 83 ? -6.824 4.364 15.827 1.00 97.00 83 SER A CA 1
ATOM 681 C C . SER A 1 83 ? -7.706 5.065 16.858 1.00 97.00 83 SER A C 1
ATOM 683 O O . SER A 1 83 ? -7.408 5.002 18.045 1.00 97.00 83 SER A O 1
ATOM 685 N N . GLU A 1 84 ? -8.793 5.703 16.425 1.00 97.44 84 GLU A N 1
ATOM 686 C CA . GLU A 1 84 ? -9.752 6.348 17.329 1.00 97.44 84 GLU A CA 1
ATOM 687 C C . GLU A 1 84 ? -10.510 5.318 18.178 1.00 97.44 84 GLU A C 1
ATOM 689 O O . GLU A 1 84 ? -10.651 5.494 19.384 1.00 97.44 84 GLU A O 1
ATOM 694 N N . ILE A 1 85 ? -10.935 4.199 17.578 1.00 97.75 85 ILE A N 1
ATOM 695 C CA . ILE A 1 85 ? -11.512 3.071 18.324 1.00 97.75 85 ILE A CA 1
ATOM 696 C C . ILE A 1 85 ? -10.520 2.574 19.375 1.00 97.75 85 ILE A C 1
ATOM 698 O O . ILE A 1 85 ? -10.899 2.412 20.531 1.00 97.75 85 ILE A O 1
ATOM 702 N N . LYS A 1 86 ? -9.260 2.365 18.979 1.00 97.44 86 LYS A N 1
ATOM 703 C CA . LYS A 1 86 ? -8.209 1.894 19.879 1.00 97.44 86 LYS A CA 1
ATOM 704 C C . LYS A 1 86 ? -8.003 2.852 21.054 1.00 97.44 86 LYS A C 1
ATOM 706 O O . LYS A 1 86 ? -7.951 2.401 22.186 1.00 97.44 86 LYS A O 1
ATOM 711 N N . GLN A 1 87 ? -7.962 4.161 20.806 1.00 97.50 87 GLN A N 1
ATOM 712 C CA . GLN A 1 87 ? -7.852 5.171 21.863 1.00 97.50 87 GLN A CA 1
ATOM 713 C C . GLN A 1 87 ? -9.025 5.101 22.853 1.00 97.50 87 GLN A C 1
ATOM 715 O O . GLN A 1 87 ? -8.819 5.112 24.065 1.00 97.50 87 GLN A O 1
ATOM 720 N N . ILE A 1 88 ? -10.257 4.987 22.353 1.00 97.50 88 ILE A N 1
ATOM 721 C CA . ILE A 1 88 ? -11.434 4.901 23.224 1.00 97.50 88 ILE A CA 1
ATOM 722 C C . ILE A 1 88 ? -11.413 3.601 24.040 1.00 97.50 88 ILE A C 1
ATOM 724 O O . ILE A 1 88 ? -11.741 3.616 25.222 1.00 97.50 88 ILE A O 1
ATOM 728 N N . GLN A 1 89 ? -11.041 2.477 23.423 1.00 97.06 89 GLN A N 1
ATOM 729 C CA . GLN A 1 89 ? -11.059 1.161 24.065 1.00 97.06 89 GLN A CA 1
ATOM 730 C C . GLN A 1 89 ? -9.911 0.939 25.053 1.00 97.06 89 GLN A C 1
ATOM 732 O O . GLN A 1 89 ? -10.149 0.353 26.106 1.00 97.06 89 GLN A O 1
ATOM 737 N N . ASP A 1 90 ? -8.705 1.403 24.728 1.00 96.06 90 ASP A N 1
ATOM 738 C CA . ASP A 1 90 ? -7.488 1.107 25.492 1.00 96.06 90 ASP A CA 1
ATOM 739 C C . ASP A 1 90 ? -7.141 2.207 26.508 1.00 96.06 90 ASP A C 1
ATOM 741 O O . ASP A 1 90 ? -6.301 1.985 27.377 1.00 96.06 90 ASP A O 1
ATOM 745 N N . THR A 1 91 ? -7.746 3.395 26.401 1.00 95.88 91 THR A N 1
ATOM 746 C CA . THR A 1 91 ? -7.427 4.547 27.263 1.00 95.88 91 THR A CA 1
ATOM 747 C C . THR A 1 91 ? -8.680 5.110 27.923 1.00 95.88 91 THR A C 1
ATOM 749 O O . THR A 1 91 ? -8.853 4.976 29.129 1.00 95.88 91 THR A O 1
ATOM 752 N N . GLU A 1 92 ? -9.614 5.653 27.139 1.00 95.88 92 GLU A N 1
ATOM 753 C CA . GLU A 1 92 ? -10.730 6.426 27.704 1.00 95.88 92 GLU A CA 1
ATOM 754 C C . GLU A 1 92 ? -11.731 5.563 28.494 1.00 95.88 92 GLU A C 1
ATOM 756 O O . GLU A 1 92 ? -12.220 5.970 29.545 1.00 95.88 92 GLU A O 1
ATOM 761 N N . LEU A 1 93 ? -12.083 4.374 27.988 1.00 96.75 93 LEU A N 1
ATOM 762 C CA . LEU A 1 93 ? -13.008 3.472 28.678 1.00 96.75 93 LEU A CA 1
ATOM 763 C C . LEU A 1 93 ? -12.417 2.900 29.977 1.00 96.75 93 LEU A C 1
ATOM 765 O O . LEU A 1 93 ? -13.152 2.876 30.964 1.00 96.75 93 LEU A O 1
ATOM 769 N N . PRO A 1 94 ? -11.153 2.437 30.015 1.00 97.31 94 PRO A N 1
ATOM 770 C CA . PRO A 1 94 ? -10.491 2.057 31.259 1.00 97.31 94 PRO A CA 1
ATOM 771 C C . PRO A 1 94 ? -10.481 3.174 32.306 1.00 97.31 94 PRO A C 1
ATOM 773 O O . PRO A 1 94 ? -10.933 2.929 33.420 1.00 97.31 94 PRO A O 1
ATOM 776 N N . GLU A 1 95 ? -10.077 4.393 31.936 1.00 96.44 95 GLU A N 1
ATOM 777 C CA . GLU A 1 95 ? -10.039 5.550 32.846 1.00 96.44 95 GLU A CA 1
ATOM 778 C C . GLU A 1 95 ? -11.422 5.847 33.449 1.00 96.44 95 GLU A C 1
ATOM 780 O O . GLU A 1 95 ? -11.566 5.976 34.661 1.00 96.44 95 GLU A O 1
ATOM 785 N N . LEU A 1 96 ? -12.476 5.867 32.625 1.00 95.25 96 LEU A N 1
ATOM 786 C CA . LEU A 1 96 ? -13.847 6.082 33.108 1.00 95.25 96 LEU A CA 1
ATOM 787 C C . LEU A 1 96 ? -14.350 4.946 34.010 1.00 95.25 96 LEU A C 1
ATOM 789 O O . LEU A 1 96 ? -15.163 5.171 34.907 1.00 95.25 96 LEU A O 1
ATOM 793 N N . ARG A 1 97 ? -13.919 3.706 33.756 1.00 94.19 97 ARG A N 1
ATOM 794 C CA . ARG A 1 97 ? -14.285 2.542 34.580 1.00 94.19 97 ARG A CA 1
ATOM 795 C C . ARG A 1 97 ? -13.563 2.562 35.925 1.00 94.19 97 ARG A C 1
ATOM 797 O O . ARG A 1 97 ? -14.170 2.176 36.922 1.00 94.19 97 ARG A O 1
ATOM 804 N N . GLU A 1 98 ? -12.317 3.018 35.950 1.00 95.31 98 GLU A N 1
ATOM 805 C CA . GLU A 1 98 ? -11.558 3.263 37.176 1.00 95.31 98 GLU A CA 1
ATOM 806 C C . GLU A 1 98 ? -12.215 4.383 37.995 1.00 95.31 98 GLU A C 1
ATOM 808 O O . GLU A 1 98 ? -12.585 4.142 39.144 1.00 95.31 98 GLU A O 1
ATOM 813 N N . GLU A 1 99 ? -12.534 5.525 37.372 1.00 93.38 99 GLU A N 1
ATOM 814 C CA . GLU A 1 99 ? -13.266 6.644 37.995 1.00 93.38 99 GLU A CA 1
ATOM 815 C C . GLU A 1 99 ? -14.606 6.175 38.602 1.00 93.38 99 GLU A C 1
ATOM 817 O O . GLU A 1 99 ? -14.948 6.500 39.744 1.00 93.38 99 GLU A O 1
ATOM 822 N N . LEU A 1 100 ? -15.356 5.330 37.882 1.00 93.00 100 LEU A N 1
ATOM 823 C CA . LEU A 1 100 ? -16.602 4.737 38.382 1.00 93.00 100 LEU A CA 1
ATOM 824 C C . LEU A 1 100 ? -16.379 3.856 39.625 1.00 93.00 100 LEU A C 1
ATOM 826 O O . LEU A 1 100 ? -17.229 3.821 40.524 1.00 93.00 100 LEU A O 1
ATOM 830 N N . SER A 1 101 ? -15.258 3.130 39.662 1.00 90.44 101 SER A N 1
ATOM 831 C CA . SER A 1 101 ? -14.897 2.238 40.766 1.00 90.44 101 SER A CA 1
ATOM 832 C C . SER A 1 101 ? -14.472 3.003 42.019 1.00 90.44 101 SER A C 1
ATOM 834 O O . SER A 1 101 ? -14.873 2.615 43.111 1.00 90.44 101 SER A O 1
ATOM 836 N N . GLU A 1 102 ? -13.763 4.125 41.867 1.00 91.81 102 GLU A N 1
ATOM 837 C CA . GLU A 1 102 ? -13.346 5.002 42.970 1.00 91.81 102 GLU A CA 1
ATOM 838 C C . GLU A 1 102 ? -14.514 5.810 43.545 1.00 91.81 102 GLU A C 1
ATOM 840 O O . GLU A 1 102 ? -14.553 6.137 44.737 1.00 91.81 102 GLU A O 1
ATOM 845 N N . THR A 1 103 ? -15.513 6.097 42.708 1.00 87.88 103 THR A N 1
ATOM 846 C CA . THR A 1 103 ? -16.748 6.800 43.065 1.00 87.88 103 THR A CA 1
ATOM 847 C C . THR A 1 103 ? -17.661 5.884 43.893 1.00 87.88 103 THR A C 1
ATOM 849 O O . THR A 1 103 ? -18.744 5.482 43.471 1.00 87.88 103 THR A O 1
ATOM 852 N N . THR A 1 104 ? -17.221 5.534 45.103 1.00 75.69 104 THR A N 1
ATOM 853 C CA . THR A 1 104 ? -17.907 4.636 46.044 1.00 75.69 104 THR A CA 1
ATOM 854 C C . THR A 1 104 ? -18.389 5.426 47.259 1.00 75.69 104 THR A C 1
ATOM 856 O O . THR A 1 104 ? -17.599 6.046 47.962 1.00 75.69 104 THR A O 1
ATOM 859 N N . GLY A 1 105 ? -19.698 5.433 47.520 1.00 77.75 105 GLY A N 1
ATOM 860 C CA . GLY A 1 105 ? -20.277 6.109 48.685 1.00 77.75 105 GLY A CA 1
ATOM 861 C C . GLY A 1 105 ? -21.774 6.373 48.533 1.00 77.75 105 GLY A C 1
ATOM 862 O O . GLY A 1 105 ? -22.253 6.647 47.433 1.00 77.75 105 GLY A O 1
ATOM 863 N N . ILE A 1 106 ? -22.516 6.313 49.643 1.00 74.38 106 ILE A N 1
ATOM 864 C CA . ILE A 1 106 ? -23.993 6.397 49.681 1.00 74.38 106 ILE A CA 1
ATOM 865 C C . ILE A 1 106 ? -24.529 7.711 49.072 1.00 74.38 106 ILE A C 1
ATOM 867 O O . ILE A 1 106 ? -25.613 7.724 48.494 1.00 74.38 106 ILE A O 1
ATOM 871 N N . PHE A 1 107 ? -23.751 8.797 49.108 1.00 77.56 107 PHE A N 1
ATOM 872 C CA . PHE A 1 107 ? -24.140 10.105 48.561 1.00 77.56 107 PHE A CA 1
ATOM 873 C C . PHE A 1 107 ? -23.708 10.356 47.101 1.00 77.56 107 PHE A C 1
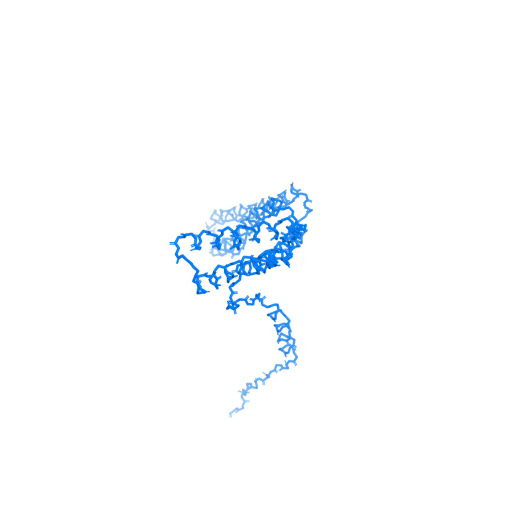ATOM 875 O O . PHE A 1 107 ? -24.102 11.366 46.520 1.00 77.56 107 PHE A O 1
ATOM 882 N N . LYS A 1 108 ? -22.960 9.444 46.459 1.00 86.06 108 LYS A N 1
ATOM 883 C CA . LYS A 1 108 ? -22.402 9.640 45.101 1.00 86.06 108 LYS A CA 1
ATOM 884 C C . LYS A 1 108 ? -23.275 9.101 43.956 1.00 86.06 108 LYS A C 1
ATOM 886 O O . LYS A 1 108 ? -22.811 8.885 42.839 1.00 86.06 108 LYS A O 1
ATOM 891 N N . GLY A 1 109 ? -24.568 8.887 44.203 1.00 88.19 109 GLY A N 1
ATOM 892 C CA . GLY A 1 109 ? -25.473 8.272 43.221 1.00 88.19 109 GLY A CA 1
ATOM 893 C C . GLY A 1 109 ? -25.649 9.066 41.917 1.00 88.19 109 GLY A C 1
ATOM 894 O O . GLY A 1 109 ? -25.826 8.464 40.861 1.00 88.19 109 GLY A O 1
ATOM 895 N N . LYS A 1 110 ? -25.594 10.405 41.968 1.00 89.25 110 LYS A N 1
ATOM 896 C CA . LYS A 1 110 ? -25.685 11.255 40.764 1.00 89.25 110 LYS A CA 1
ATOM 897 C C . LYS A 1 110 ? -24.406 11.189 39.921 1.00 89.25 110 LYS A C 1
ATOM 899 O O . LYS A 1 110 ? -24.498 10.951 38.724 1.00 89.25 110 LYS A O 1
ATOM 904 N N . GLU A 1 111 ? -23.248 11.315 40.567 1.00 90.19 111 GLU A N 1
ATOM 905 C CA . GLU A 1 111 ? -21.915 11.249 39.945 1.00 90.19 111 GLU A CA 1
ATOM 906 C C . GLU A 1 111 ? -21.692 9.897 39.245 1.00 90.19 111 GLU A C 1
ATOM 908 O O . GLU A 1 111 ? -21.332 9.851 38.072 1.00 90.19 111 GLU A O 1
ATOM 913 N N . ARG A 1 112 ? -22.055 8.784 39.900 1.00 91.25 112 ARG A N 1
ATOM 914 C CA . ARG A 1 112 ? -22.021 7.449 39.276 1.00 91.25 112 ARG A CA 1
ATOM 915 C C . ARG A 1 112 ? -22.854 7.354 38.002 1.00 91.25 112 ARG A C 1
ATOM 917 O O . ARG A 1 112 ? -22.367 6.854 36.992 1.00 91.25 112 ARG A O 1
ATOM 924 N N . LYS A 1 113 ? -24.100 7.842 38.034 1.00 92.88 113 LYS A N 1
ATOM 925 C CA . LYS A 1 113 ? -24.983 7.821 36.855 1.00 92.88 113 LYS A CA 1
ATOM 926 C C . LYS A 1 113 ? -24.412 8.637 35.697 1.00 92.88 113 LYS A C 1
ATOM 928 O O . LYS A 1 113 ? -24.599 8.262 34.542 1.00 92.88 113 LYS A O 1
ATOM 933 N N . GLU A 1 114 ? -23.732 9.740 35.993 1.00 94.44 114 GLU A N 1
ATOM 934 C CA . GLU A 1 114 ? -23.083 10.571 34.982 1.00 94.44 114 GLU A CA 1
ATOM 935 C C . GLU A 1 114 ? -21.880 9.861 34.343 1.00 94.44 114 GLU A C 1
ATOM 937 O O . GLU A 1 114 ? -21.775 9.819 33.115 1.00 94.44 114 GLU A O 1
ATOM 942 N N . ILE A 1 115 ? -21.027 9.216 35.147 1.00 93.94 115 ILE A N 1
ATOM 943 C CA . ILE A 1 115 ? -19.900 8.415 34.643 1.00 93.94 115 ILE A CA 1
ATOM 944 C C . ILE A 1 115 ? -20.410 7.230 33.802 1.00 93.94 115 ILE A C 1
ATOM 946 O O . ILE A 1 115 ? -19.932 7.012 32.688 1.00 93.94 115 ILE A O 1
ATOM 950 N N . GLU A 1 116 ? -21.443 6.513 34.256 1.00 94.06 116 GLU A N 1
ATOM 951 C CA . GLU A 1 116 ? -22.084 5.438 33.482 1.00 94.06 116 GLU A CA 1
ATOM 952 C C . GLU A 1 116 ? -22.644 5.932 32.140 1.00 94.06 116 GLU A C 1
ATOM 954 O O . GLU A 1 116 ? -22.510 5.255 31.115 1.00 94.06 116 GLU A O 1
ATOM 959 N N . ALA A 1 117 ? -23.256 7.120 32.115 1.00 96.56 117 ALA A N 1
ATOM 960 C CA . ALA A 1 117 ? -23.740 7.726 30.880 1.00 96.56 117 ALA A CA 1
ATOM 961 C C . ALA A 1 117 ? -22.582 8.064 29.924 1.00 96.56 117 ALA A C 1
ATOM 963 O O . ALA A 1 117 ? -22.679 7.775 28.728 1.00 96.56 117 ALA A O 1
ATOM 964 N N . ARG A 1 118 ? -21.462 8.601 30.436 1.00 96.50 118 ARG A N 1
ATOM 965 C CA . ARG A 1 118 ? -20.245 8.862 29.643 1.00 96.50 118 ARG A CA 1
ATOM 966 C C . ARG A 1 118 ? -19.683 7.573 29.040 1.00 96.50 118 ARG A C 1
ATOM 968 O O . ARG A 1 118 ? -19.397 7.557 27.843 1.00 96.50 118 ARG A O 1
ATOM 975 N N . ILE A 1 119 ? -19.597 6.490 29.819 1.00 96.69 119 ILE A N 1
ATOM 976 C CA . ILE A 1 119 ? -19.170 5.164 29.335 1.00 96.69 119 ILE A CA 1
ATOM 977 C C . ILE A 1 119 ? -20.071 4.705 28.182 1.00 96.69 119 ILE A C 1
ATOM 979 O O . ILE A 1 119 ? -19.564 4.391 27.105 1.00 96.69 119 ILE A O 1
ATOM 983 N N . LYS A 1 120 ? -21.400 4.751 28.353 1.00 97.50 120 LYS A N 1
ATOM 984 C CA . LYS A 1 120 ? -22.356 4.366 27.297 1.00 97.50 120 LYS A CA 1
ATOM 985 C C . LYS A 1 120 ? -22.179 5.179 26.016 1.00 97.50 120 LYS A C 1
ATOM 987 O O . LYS A 1 120 ? -22.203 4.619 24.922 1.00 97.50 120 LYS A O 1
ATOM 992 N N . VAL A 1 121 ? -21.971 6.492 26.128 1.00 97.75 121 VAL A N 1
ATOM 993 C CA . VAL A 1 121 ? -21.714 7.361 24.967 1.00 97.75 121 VAL A CA 1
ATOM 994 C C . VAL A 1 121 ? -20.428 6.947 24.242 1.00 97.75 121 VAL A C 1
ATOM 996 O O . VAL A 1 121 ? -20.409 6.881 23.011 1.00 97.75 121 VAL A O 1
ATOM 999 N N . LYS A 1 122 ? -19.356 6.632 24.978 1.00 97.00 122 LYS A N 1
ATOM 1000 C CA . LYS A 1 122 ? -18.086 6.169 24.396 1.00 97.00 122 LYS A CA 1
ATOM 1001 C C . LYS A 1 122 ? -18.221 4.797 23.730 1.00 97.00 122 LYS A C 1
ATOM 1003 O O . LYS A 1 122 ? -17.737 4.620 22.613 1.00 97.00 122 LYS A O 1
ATOM 1008 N N . GLU A 1 123 ? -18.937 3.858 24.343 1.00 96.38 123 GLU A N 1
ATOM 1009 C CA . GLU A 1 123 ? -19.240 2.548 23.747 1.00 96.38 123 GLU A CA 1
ATOM 1010 C C . GLU A 1 123 ? -20.062 2.684 22.455 1.00 96.38 123 GLU A C 1
ATOM 1012 O O . GLU A 1 123 ? -19.730 2.076 21.432 1.00 96.38 123 GLU A O 1
ATOM 1017 N N . GLN A 1 124 ? -21.071 3.561 22.453 1.00 97.75 124 GLN A N 1
ATOM 1018 C CA . GLN A 1 124 ? -21.860 3.860 21.258 1.00 97.75 124 GLN A CA 1
ATOM 1019 C C . GLN A 1 124 ? -21.001 4.482 20.149 1.00 97.75 124 GLN A C 1
ATOM 1021 O O . GLN A 1 124 ? -21.171 4.158 18.967 1.00 97.75 124 GLN A O 1
ATOM 1026 N N . LYS A 1 125 ? -20.044 5.346 20.509 1.00 97.00 125 LYS A N 1
ATOM 1027 C CA . LYS A 1 125 ? -19.087 5.923 19.559 1.00 97.00 125 LYS A CA 1
ATOM 1028 C C . LYS A 1 125 ? -18.216 4.839 18.920 1.00 97.00 125 LYS A C 1
ATOM 1030 O O . LYS A 1 125 ? -18.059 4.845 17.700 1.00 97.00 125 LYS A O 1
ATOM 1035 N N . VAL A 1 126 ? -17.713 3.876 19.698 1.00 97.69 126 VAL A N 1
ATOM 1036 C CA . VAL A 1 126 ? -16.957 2.724 19.170 1.00 97.69 126 VAL A CA 1
ATOM 1037 C C . VAL A 1 126 ? -17.798 1.918 18.181 1.00 97.69 126 VAL A C 1
ATOM 1039 O O . VAL A 1 126 ? -17.312 1.601 17.096 1.00 97.69 126 VAL A O 1
ATOM 1042 N N . SER A 1 127 ? -19.057 1.623 18.520 1.00 97.81 127 SER A N 1
ATOM 1043 C CA . SER A 1 127 ? -19.981 0.918 17.620 1.00 97.81 127 SER A CA 1
ATOM 1044 C C . SER A 1 127 ? -20.174 1.676 16.299 1.00 97.81 127 SER A C 1
ATOM 1046 O O . SER A 1 127 ? -19.929 1.143 15.217 1.00 97.81 127 SER A O 1
ATOM 1048 N N . THR A 1 128 ? -20.458 2.978 16.386 1.00 98.06 128 THR A N 1
ATOM 1049 C CA . THR A 1 128 ? -20.644 3.856 15.219 1.00 98.06 128 THR A CA 1
ATOM 1050 C C . THR A 1 128 ? -19.404 3.899 14.315 1.00 98.06 128 THR A C 1
ATOM 1052 O O . THR A 1 128 ? -19.515 3.896 13.087 1.00 98.06 128 THR A O 1
ATOM 1055 N N . LEU A 1 129 ? -18.201 3.928 14.899 1.00 97.00 129 LEU A N 1
ATOM 1056 C CA . LEU A 1 129 ? -16.948 3.911 14.141 1.00 97.00 129 LEU A CA 1
ATOM 1057 C C . LEU A 1 129 ? -16.710 2.562 13.443 1.00 97.00 129 LEU A C 1
ATOM 1059 O O . LEU A 1 129 ? -16.271 2.548 12.291 1.00 97.00 129 LEU A O 1
ATOM 1063 N N . LYS A 1 130 ? -17.033 1.438 14.098 1.00 96.25 130 LYS A N 1
ATOM 1064 C CA . LYS A 1 130 ? -16.951 0.092 13.501 1.00 96.25 130 LYS A CA 1
ATOM 1065 C C . LYS A 1 130 ? -17.907 -0.064 12.317 1.00 96.25 130 LYS A C 1
ATOM 1067 O O . LYS A 1 130 ? -17.504 -0.570 11.266 1.00 96.25 130 LYS A O 1
ATOM 1072 N N . ASP A 1 131 ? -19.129 0.444 12.442 1.00 96.44 131 ASP A N 1
ATOM 1073 C CA . ASP A 1 131 ? -20.101 0.460 11.346 1.00 96.44 131 ASP A CA 1
ATOM 1074 C C . ASP A 1 131 ? -19.611 1.314 10.178 1.00 96.44 131 ASP A C 1
ATOM 1076 O O . ASP A 1 131 ? -19.731 0.924 9.016 1.00 96.44 131 ASP A O 1
ATOM 1080 N N . ARG A 1 132 ? -19.002 2.468 10.471 1.00 96.12 132 ARG A N 1
ATOM 1081 C CA . ARG A 1 132 ? -18.436 3.345 9.443 1.00 96.12 132 ARG A CA 1
ATOM 1082 C C . ARG A 1 132 ? -17.307 2.669 8.672 1.00 96.12 132 ARG A C 1
ATOM 1084 O O . ARG A 1 132 ? -17.292 2.756 7.446 1.00 96.12 132 ARG A O 1
ATOM 1091 N N . ILE A 1 133 ? -16.400 1.979 9.367 1.00 95.12 133 ILE A N 1
ATOM 1092 C CA . ILE A 1 133 ? -15.352 1.155 8.746 1.00 95.12 133 ILE A CA 1
ATOM 1093 C C . ILE A 1 133 ? -15.985 0.118 7.814 1.00 95.12 133 ILE A C 1
ATOM 1095 O O . ILE A 1 133 ? -15.613 0.048 6.644 1.00 95.12 133 ILE A O 1
ATOM 1099 N N . SER A 1 134 ? -16.976 -0.630 8.302 1.00 95.94 134 SER A N 1
ATOM 1100 C CA . SER A 1 134 ? -17.636 -1.691 7.530 1.00 95.94 134 SER A CA 1
ATOM 1101 C C . SER A 1 134 ? -18.313 -1.145 6.269 1.00 95.94 134 SER A C 1
ATOM 1103 O O . SER A 1 134 ? -18.055 -1.631 5.169 1.00 95.94 134 SER A O 1
ATOM 1105 N N . ARG A 1 135 ? -19.092 -0.062 6.399 1.00 96.38 135 ARG A N 1
ATOM 1106 C CA . ARG A 1 135 ? -19.762 0.598 5.266 1.00 96.38 135 ARG A CA 1
ATOM 1107 C C . ARG A 1 135 ? -18.779 1.134 4.233 1.00 96.38 135 ARG A C 1
ATOM 1109 O O . ARG A 1 135 ? -19.043 1.033 3.042 1.00 96.38 135 ARG A O 1
ATOM 1116 N N . MET A 1 136 ? -17.654 1.703 4.665 1.00 94.44 136 MET A N 1
ATOM 1117 C CA . MET A 1 136 ? -16.641 2.211 3.738 1.00 94.44 136 MET A CA 1
ATOM 1118 C C . MET A 1 136 ? -16.029 1.093 2.906 1.00 94.44 136 MET A C 1
ATOM 1120 O O . MET A 1 136 ? -15.895 1.231 1.697 1.00 94.44 136 MET A O 1
ATOM 1124 N N . VAL A 1 137 ? -15.674 -0.018 3.542 1.00 93.94 137 VAL A N 1
ATOM 1125 C CA . VAL A 1 137 ? -15.067 -1.148 2.841 1.00 93.94 137 VAL A CA 1
ATOM 1126 C C . VAL A 1 137 ? -16.054 -1.755 1.829 1.00 93.94 137 VAL A C 1
ATOM 1128 O O . VAL A 1 137 ? -15.687 -1.966 0.673 1.00 93.94 137 VAL A O 1
ATOM 1131 N N . GLN A 1 138 ? -17.326 -1.887 2.214 1.00 93.94 138 GLN A N 1
ATOM 1132 C CA . GLN A 1 138 ? -18.412 -2.347 1.339 1.00 93.94 138 GLN A CA 1
ATOM 1133 C C . GLN A 1 138 ? -18.708 -1.393 0.179 1.00 93.94 138 GLN A C 1
ATOM 1135 O O . GLN A 1 138 ? -18.891 -1.847 -0.947 1.00 93.94 138 GLN A O 1
ATOM 1140 N N . ALA A 1 139 ? -18.686 -0.078 0.414 1.00 93.81 139 ALA A N 1
ATOM 1141 C CA . ALA A 1 139 ? -18.870 0.925 -0.638 1.00 93.81 139 ALA A CA 1
ATOM 1142 C C . ALA A 1 139 ? -17.785 0.849 -1.727 1.00 93.81 139 ALA A C 1
ATOM 1144 O O . ALA A 1 139 ? -18.031 1.216 -2.871 1.00 93.81 139 ALA A O 1
ATOM 1145 N N . HIS A 1 140 ? -16.600 0.341 -1.382 1.00 89.50 140 HIS A N 1
ATOM 1146 C CA . HIS A 1 140 ? -15.506 0.093 -2.319 1.00 89.50 140 HIS A CA 1
ATOM 1147 C C . HIS A 1 140 ? -15.506 -1.334 -2.901 1.00 89.50 140 HIS A C 1
ATOM 1149 O O . HIS A 1 140 ? -14.525 -1.742 -3.519 1.00 89.50 140 HIS A O 1
ATOM 1155 N N . GLY A 1 141 ? -16.594 -2.092 -2.723 1.00 90.94 141 GLY A N 1
ATOM 1156 C CA . GLY A 1 141 ? -16.780 -3.417 -3.320 1.00 90.94 141 GLY A CA 1
ATOM 1157 C C . GLY A 1 141 ? -16.130 -4.568 -2.551 1.00 90.94 141 GLY A C 1
ATOM 1158 O O . GLY A 1 141 ? -16.043 -5.676 -3.077 1.00 90.94 141 GLY A O 1
ATOM 1159 N N . TYR A 1 142 ? -15.674 -4.339 -1.318 1.00 93.94 142 TYR A N 1
ATOM 1160 C CA . TYR A 1 142 ? -15.069 -5.375 -0.483 1.00 93.94 142 TYR A CA 1
ATOM 1161 C C . TYR A 1 142 ? -16.052 -5.837 0.603 1.00 93.94 142 TYR A C 1
ATOM 1163 O O . TYR A 1 142 ? -16.647 -4.998 1.277 1.00 93.94 142 TYR A O 1
ATOM 1171 N N . PRO A 1 143 ? -16.207 -7.150 0.842 1.00 91.50 143 PRO A N 1
ATOM 1172 C CA . PRO A 1 143 ? -17.169 -7.656 1.824 1.00 91.50 143 PRO A CA 1
ATOM 1173 C C . PRO A 1 143 ? -16.819 -7.247 3.263 1.00 91.50 143 PRO A C 1
ATOM 1175 O O . PRO A 1 143 ? -17.706 -6.916 4.050 1.00 91.50 143 PRO A O 1
ATOM 1178 N N . ASP A 1 144 ? -15.525 -7.231 3.589 1.00 92.38 144 ASP A N 1
ATOM 1179 C CA . ASP A 1 144 ? -14.998 -6.866 4.898 1.00 92.38 144 ASP A CA 1
ATOM 1180 C C . ASP A 1 144 ? -13.571 -6.291 4.800 1.00 92.38 144 ASP A C 1
ATOM 1182 O O . ASP A 1 144 ? -12.916 -6.310 3.748 1.00 92.38 144 ASP A O 1
ATOM 1186 N N . GLY A 1 145 ? -13.077 -5.761 5.925 1.00 90.25 145 GLY A N 1
ATOM 1187 C CA . GLY A 1 145 ? -11.739 -5.172 6.020 1.00 90.25 145 GLY A CA 1
ATOM 1188 C C . GLY A 1 145 ? -10.600 -6.157 5.738 1.00 90.25 145 GLY A C 1
ATOM 1189 O O . GLY A 1 145 ? -9.539 -5.740 5.274 1.00 90.25 145 GLY A O 1
ATOM 1190 N N . GLN A 1 146 ? -10.798 -7.455 5.971 1.00 92.81 146 GLN A N 1
ATOM 1191 C CA . GLN A 1 146 ? -9.786 -8.481 5.730 1.00 92.81 146 GLN A CA 1
ATOM 1192 C C . GLN A 1 146 ? -9.631 -8.757 4.230 1.00 92.81 146 GLN A C 1
ATOM 1194 O O . GLN A 1 146 ? -8.502 -8.810 3.735 1.00 92.81 146 GLN A O 1
ATOM 1199 N N . ALA A 1 147 ? -10.739 -8.857 3.496 1.00 94.25 147 ALA A N 1
ATOM 1200 C CA . ALA A 1 147 ? -10.755 -8.961 2.044 1.00 94.25 147 ALA A CA 1
ATOM 1201 C C . ALA A 1 147 ? -10.093 -7.736 1.398 1.00 94.25 147 ALA A C 1
ATOM 1203 O O . ALA A 1 147 ? -9.244 -7.886 0.515 1.00 94.25 147 ALA A O 1
ATOM 1204 N N . PHE A 1 148 ? -10.397 -6.534 1.902 1.00 94.44 148 PHE A N 1
ATOM 1205 C CA . PHE A 1 148 ? -9.707 -5.314 1.483 1.00 94.44 148 PHE A CA 1
ATOM 1206 C C . PHE A 1 148 ? -8.195 -5.386 1.741 1.00 94.44 148 PHE A C 1
ATOM 1208 O O . PHE A 1 148 ? -7.403 -5.144 0.831 1.00 94.44 148 PHE A O 1
ATOM 1215 N N . MET A 1 149 ? -7.769 -5.763 2.951 1.00 96.31 149 MET A N 1
ATOM 1216 C CA . MET A 1 149 ? -6.344 -5.872 3.284 1.00 96.31 149 MET A CA 1
ATOM 1217 C C . MET A 1 149 ? -5.620 -6.913 2.423 1.00 96.31 149 MET A C 1
ATOM 1219 O O . MET A 1 149 ? -4.482 -6.684 2.009 1.00 96.31 149 MET A O 1
ATOM 1223 N N . ALA A 1 150 ? -6.262 -8.040 2.111 1.00 94.31 150 ALA A N 1
ATOM 1224 C CA . ALA A 1 150 ? -5.707 -9.055 1.221 1.00 94.31 150 ALA A CA 1
ATOM 1225 C C . ALA A 1 150 ? -5.497 -8.507 -0.202 1.00 94.31 150 ALA A C 1
ATOM 1227 O O . ALA A 1 150 ? -4.409 -8.666 -0.769 1.00 94.31 150 ALA A O 1
ATOM 1228 N N . ALA A 1 151 ? -6.498 -7.810 -0.750 1.00 91.81 151 ALA A N 1
ATOM 1229 C CA . ALA A 1 151 ? -6.401 -7.153 -2.051 1.00 91.81 151 ALA A CA 1
ATOM 1230 C C . ALA A 1 151 ? -5.315 -6.064 -2.060 1.00 91.81 151 ALA A C 1
ATOM 1232 O O . ALA A 1 151 ? -4.468 -6.049 -2.955 1.00 91.81 151 ALA A O 1
ATOM 1233 N N . TYR A 1 152 ? -5.276 -5.211 -1.030 1.00 93.38 152 TYR A N 1
ATOM 1234 C CA . TYR A 1 152 ? -4.265 -4.164 -0.869 1.00 93.38 152 TYR A CA 1
ATOM 1235 C C . TYR A 1 152 ? -2.852 -4.741 -0.845 1.00 93.38 152 TYR A C 1
ATOM 1237 O O . TYR A 1 152 ? -1.987 -4.285 -1.588 1.00 93.38 152 TYR A O 1
ATOM 1245 N N . ASN A 1 153 ? -2.614 -5.786 -0.053 1.00 93.19 153 ASN A N 1
ATOM 1246 C CA . ASN A 1 153 ? -1.298 -6.415 0.048 1.00 93.19 153 ASN A CA 1
ATOM 1247 C C . ASN A 1 153 ? -0.853 -7.042 -1.283 1.00 93.19 153 ASN A C 1
ATOM 1249 O O . ASN A 1 153 ? 0.333 -7.009 -1.616 1.00 93.19 153 ASN A O 1
ATOM 1253 N N . LYS A 1 154 ? -1.786 -7.607 -2.061 1.00 92.00 154 LYS A N 1
ATOM 1254 C CA . LYS A 1 154 ? -1.491 -8.120 -3.405 1.00 92.00 154 LYS A CA 1
ATOM 1255 C C . LYS A 1 154 ? -1.112 -6.982 -4.353 1.00 92.00 154 LYS A C 1
ATOM 1257 O O . LYS A 1 154 ? -0.098 -7.091 -5.042 1.00 92.00 154 LYS A O 1
ATOM 1262 N N . ALA A 1 155 ? -1.876 -5.891 -4.343 1.00 88.69 155 ALA A N 1
ATOM 1263 C CA . ALA A 1 155 ? -1.601 -4.722 -5.169 1.00 88.69 155 ALA A CA 1
ATOM 1264 C C . ALA A 1 155 ? -0.262 -4.064 -4.807 1.00 88.69 155 ALA A C 1
ATOM 1266 O O . ALA A 1 155 ? 0.558 -3.795 -5.681 1.00 88.69 155 ALA A O 1
ATOM 1267 N N . GLU A 1 156 ? 0.012 -3.904 -3.513 1.00 91.12 156 GLU A N 1
ATOM 1268 C CA . GLU A 1 156 ? 1.259 -3.331 -3.015 1.00 91.12 156 GLU A CA 1
ATOM 1269 C C . GLU A 1 156 ? 2.482 -4.148 -3.457 1.00 91.12 156 GLU A C 1
ATOM 1271 O O . GLU A 1 156 ? 3.501 -3.575 -3.833 1.00 91.12 156 GLU A O 1
ATOM 1276 N N . ARG A 1 157 ? 2.391 -5.484 -3.467 1.00 91.50 157 ARG A N 1
ATOM 1277 C CA . ARG A 1 157 ? 3.476 -6.345 -3.969 1.00 91.50 157 ARG A CA 1
ATOM 1278 C C . ARG A 1 157 ? 3.763 -6.104 -5.446 1.00 91.50 157 ARG A C 1
ATOM 1280 O O . ARG A 1 157 ? 4.932 -6.012 -5.810 1.00 91.50 157 ARG A O 1
ATOM 1287 N N . ILE A 1 158 ? 2.722 -5.992 -6.268 1.00 85.75 158 ILE A N 1
ATOM 1288 C CA . ILE A 1 158 ? 2.865 -5.749 -7.710 1.00 85.75 158 ILE A CA 1
ATOM 1289 C C . ILE A 1 158 ? 3.479 -4.370 -7.957 1.00 85.75 158 ILE A C 1
ATOM 1291 O O . ILE A 1 158 ? 4.413 -4.247 -8.746 1.00 85.75 158 ILE A O 1
ATOM 1295 N N . VAL A 1 159 ? 3.021 -3.345 -7.234 1.00 86.62 159 VAL A N 1
ATOM 1296 C CA . VAL A 1 159 ? 3.581 -1.992 -7.342 1.00 86.62 159 VAL A CA 1
ATOM 1297 C C . VAL A 1 159 ? 5.039 -1.959 -6.889 1.00 86.62 159 VAL A C 1
ATOM 1299 O O . VAL A 1 159 ? 5.871 -1.431 -7.614 1.00 86.62 159 VAL A O 1
ATOM 1302 N N . LYS A 1 160 ? 5.390 -2.604 -5.769 1.00 89.62 160 LYS A N 1
ATOM 1303 C CA . LYS A 1 160 ? 6.788 -2.711 -5.313 1.00 89.62 160 LYS A CA 1
ATOM 1304 C C . LYS A 1 160 ? 7.680 -3.430 -6.326 1.00 89.62 160 LYS A C 1
ATOM 1306 O O . LYS A 1 160 ? 8.820 -3.028 -6.527 1.00 89.62 160 LYS A O 1
ATOM 1311 N N . GLN A 1 161 ? 7.182 -4.491 -6.963 1.00 86.44 161 GLN A N 1
ATOM 1312 C CA . GLN A 1 161 ? 7.912 -5.179 -8.032 1.00 86.44 161 GLN A CA 1
ATOM 1313 C C . GLN A 1 161 ? 8.129 -4.269 -9.243 1.00 86.44 161 GLN A C 1
ATOM 1315 O O . GLN A 1 161 ? 9.228 -4.239 -9.788 1.00 86.44 161 GLN A O 1
ATOM 1320 N N . TYR A 1 162 ? 7.107 -3.506 -9.632 1.00 87.94 162 TYR A N 1
ATOM 1321 C CA . TYR A 1 162 ? 7.211 -2.521 -10.702 1.00 87.94 162 TYR A CA 1
ATOM 1322 C C . TYR A 1 162 ? 8.206 -1.401 -10.367 1.00 87.94 162 TYR A C 1
ATOM 1324 O O . TYR A 1 162 ? 9.066 -1.099 -11.187 1.00 87.94 162 TYR A O 1
ATOM 1332 N N . GLU A 1 163 ? 8.127 -0.814 -9.171 1.00 87.75 163 GLU A N 1
ATOM 1333 C CA . GLU A 1 163 ? 9.050 0.229 -8.705 1.00 87.75 163 GLU A CA 1
ATOM 1334 C C . GLU A 1 163 ? 10.497 -0.274 -8.703 1.00 87.75 163 GLU A C 1
ATOM 1336 O O . GLU A 1 163 ? 11.401 0.437 -9.137 1.00 87.75 163 GLU A O 1
ATOM 1341 N N . TRP A 1 164 ? 10.711 -1.522 -8.279 1.00 87.25 164 TRP A N 1
ATOM 1342 C CA . TRP A 1 164 ? 12.025 -2.154 -8.310 1.00 87.25 164 TRP A CA 1
ATOM 1343 C C . TRP A 1 164 ? 12.540 -2.362 -9.739 1.00 87.25 164 TRP A C 1
ATOM 1345 O O . TRP A 1 164 ? 13.646 -1.928 -10.054 1.00 87.25 164 TRP A O 1
ATOM 1355 N N . ALA A 1 165 ? 11.722 -2.943 -10.621 1.00 86.38 165 ALA A N 1
ATOM 1356 C CA . ALA A 1 165 ? 12.079 -3.132 -12.027 1.00 86.38 165 ALA A CA 1
ATOM 1357 C C . ALA A 1 165 ? 12.343 -1.793 -12.735 1.00 86.38 165 ALA A C 1
ATOM 1359 O O . ALA A 1 165 ? 13.228 -1.690 -13.581 1.00 86.38 165 ALA A O 1
ATOM 1360 N N . LEU A 1 166 ? 11.587 -0.746 -12.391 1.00 84.50 166 LEU A N 1
ATOM 1361 C CA . LEU A 1 166 ? 11.788 0.597 -12.924 1.00 84.50 166 LEU A CA 1
ATOM 1362 C C . LEU A 1 166 ? 13.115 1.194 -12.451 1.00 84.50 166 LEU A C 1
ATOM 1364 O O . LEU A 1 166 ? 13.804 1.820 -13.252 1.00 84.50 166 LEU A O 1
ATOM 1368 N N . ALA A 1 167 ? 13.482 0.989 -11.185 1.00 86.25 167 ALA A N 1
ATOM 1369 C CA . ALA A 1 167 ? 14.757 1.448 -10.646 1.00 86.25 167 ALA A CA 1
ATOM 1370 C C . ALA A 1 167 ? 15.946 0.735 -11.310 1.00 86.25 167 ALA A C 1
ATOM 1372 O O . ALA A 1 167 ? 16.911 1.392 -11.694 1.00 86.25 167 ALA A O 1
ATOM 1373 N N . GLU A 1 168 ? 15.857 -0.583 -11.503 1.00 84.44 168 GLU A N 1
ATOM 1374 C CA . GLU A 1 168 ? 16.868 -1.371 -12.219 1.00 84.44 168 GLU A CA 1
ATOM 1375 C C . GLU A 1 168 ? 17.005 -0.905 -13.677 1.00 84.44 168 GLU A C 1
ATOM 1377 O O . GLU A 1 168 ? 18.110 -0.647 -14.158 1.00 84.44 168 GLU A O 1
ATOM 1382 N N . TRP A 1 169 ? 15.874 -0.680 -14.353 1.00 85.00 169 TRP A N 1
ATOM 1383 C CA . TRP A 1 169 ? 15.851 -0.120 -15.702 1.00 85.00 169 TRP A CA 1
ATOM 1384 C C . TRP A 1 169 ? 16.509 1.268 -15.764 1.00 85.00 169 TRP A C 1
ATOM 1386 O O . TRP A 1 169 ? 17.319 1.526 -16.652 1.00 85.00 169 TRP A O 1
ATOM 1396 N N . MET A 1 170 ? 16.215 2.155 -14.805 1.00 79.56 170 MET A N 1
ATOM 1397 C CA . MET A 1 170 ? 16.831 3.486 -14.722 1.00 79.56 170 MET A CA 1
ATOM 1398 C C . MET A 1 170 ? 18.344 3.415 -14.484 1.00 79.56 170 MET A C 1
ATOM 1400 O O . MET A 1 170 ? 19.084 4.159 -15.120 1.00 79.56 170 MET A O 1
ATOM 1404 N N . GLN A 1 171 ? 18.826 2.499 -13.638 1.00 80.50 171 GLN A N 1
ATOM 1405 C CA . GLN A 1 171 ? 20.267 2.298 -13.437 1.00 80.50 171 GLN A CA 1
ATOM 1406 C C . GLN A 1 171 ? 20.970 1.863 -14.725 1.00 80.50 171 GLN A C 1
ATOM 1408 O O . GLN A 1 171 ? 22.048 2.366 -15.048 1.00 80.50 171 GLN A O 1
ATOM 1413 N N . GLN A 1 172 ? 20.341 0.968 -15.488 1.00 73.44 172 GLN A N 1
ATOM 1414 C CA . GLN A 1 172 ? 20.878 0.504 -16.763 1.00 73.44 172 GLN A CA 1
ATOM 1415 C C . GLN A 1 172 ? 20.900 1.617 -17.827 1.00 73.44 172 GLN A C 1
ATOM 1417 O O . GLN A 1 172 ? 21.793 1.637 -18.674 1.00 73.44 172 GLN A O 1
ATOM 1422 N N . VAL A 1 173 ? 19.950 2.558 -17.762 1.00 72.25 173 VAL A N 1
ATOM 1423 C CA . VAL A 1 173 ? 19.884 3.747 -18.629 1.00 72.25 173 VAL A CA 1
ATOM 1424 C C . VAL A 1 173 ? 20.932 4.798 -18.245 1.00 72.25 173 VAL A C 1
ATOM 1426 O O . VAL A 1 173 ? 21.568 5.361 -19.133 1.00 72.25 173 VAL A O 1
ATOM 1429 N N . GLU A 1 174 ? 21.125 5.071 -16.951 1.00 67.50 174 GLU A N 1
ATOM 1430 C CA . GLU A 1 174 ? 22.006 6.147 -16.467 1.00 67.50 174 GLU A CA 1
ATOM 1431 C C . GLU A 1 174 ? 23.496 5.769 -16.405 1.00 67.50 174 GLU A C 1
ATOM 1433 O O . GLU A 1 174 ? 24.342 6.657 -16.326 1.00 67.50 174 GLU A O 1
ATOM 1438 N N . GLY A 1 175 ? 23.853 4.481 -16.461 1.00 58.56 175 GLY A N 1
ATOM 1439 C CA . GLY A 1 175 ? 25.249 4.051 -16.602 1.00 58.56 175 GLY A CA 1
ATOM 1440 C C . GLY A 1 175 ? 26.187 4.482 -15.464 1.00 58.56 175 GLY A C 1
ATOM 1441 O O . GLY A 1 175 ? 27.383 4.650 -15.703 1.00 58.56 175 GLY A O 1
ATOM 1442 N N . LYS A 1 176 ? 25.684 4.670 -14.235 1.00 48.59 176 LYS A N 1
ATOM 1443 C CA . LYS A 1 176 ? 26.542 4.852 -13.051 1.00 48.59 176 LYS A CA 1
ATOM 1444 C C . LYS A 1 176 ? 27.141 3.502 -12.626 1.00 48.59 176 LYS A C 1
ATOM 1446 O O . LYS A 1 176 ? 26.408 2.510 -12.612 1.00 48.59 176 LYS A O 1
ATOM 1451 N N . PRO A 1 177 ? 28.442 3.431 -12.274 1.00 41.72 177 PRO A N 1
ATOM 1452 C CA . PRO A 1 177 ? 29.013 2.229 -11.683 1.00 41.72 177 PRO A CA 1
ATOM 1453 C C . PRO A 1 177 ? 28.293 1.938 -10.365 1.00 41.72 177 PRO A C 1
ATOM 1455 O O . PRO A 1 177 ? 27.927 2.846 -9.621 1.00 41.72 177 PRO A O 1
ATOM 1458 N N . ALA A 1 178 ? 28.032 0.657 -10.137 1.00 44.75 178 ALA A N 1
ATOM 1459 C CA . ALA A 1 178 ? 27.250 0.147 -9.029 1.00 44.75 178 ALA A CA 1
ATOM 1460 C C . ALA A 1 178 ? 27.917 0.430 -7.672 1.00 44.75 178 ALA A C 1
ATOM 1462 O O . ALA A 1 178 ? 28.614 -0.422 -7.134 1.00 44.75 178 ALA A O 1
ATOM 1463 N N . GLU A 1 179 ? 27.657 1.594 -7.087 1.00 43.31 179 GLU A N 1
ATOM 1464 C CA . GLU A 1 179 ? 27.781 1.785 -5.644 1.00 43.31 179 GLU A CA 1
ATOM 1465 C C . GLU A 1 179 ? 26.409 1.584 -4.999 1.00 43.31 179 GLU A C 1
ATOM 1467 O O . GLU A 1 179 ? 25.504 2.415 -5.051 1.00 43.31 179 GLU A O 1
ATOM 1472 N N . GLU A 1 180 ? 26.271 0.368 -4.469 1.00 51.53 180 GLU A N 1
ATOM 1473 C CA . GLU A 1 180 ? 25.505 0.021 -3.278 1.00 51.53 180 GLU A CA 1
ATOM 1474 C C . GLU A 1 180 ? 24.127 0.664 -3.115 1.00 51.53 180 GLU A C 1
ATOM 1476 O O . GLU A 1 180 ? 23.958 1.574 -2.313 1.00 51.53 180 GLU A O 1
ATOM 1481 N N . LYS A 1 181 ? 23.099 0.045 -3.708 1.00 44.84 181 LYS A N 1
ATOM 1482 C CA . LYS A 1 181 ? 21.935 -0.416 -2.927 1.00 44.84 181 LYS A CA 1
ATOM 1483 C C . LYS A 1 181 ? 21.437 -1.729 -3.508 1.00 44.84 181 LYS A C 1
ATOM 1485 O O . LYS A 1 181 ? 20.679 -1.750 -4.475 1.00 44.84 181 LYS A O 1
ATOM 1490 N N . LYS A 1 182 ? 21.840 -2.841 -2.884 1.00 51.81 182 LYS A N 1
ATOM 1491 C CA . LYS A 1 182 ? 21.075 -4.085 -3.006 1.00 51.81 182 LYS A CA 1
ATOM 1492 C C . LYS A 1 182 ? 19.622 -3.772 -2.615 1.00 51.81 182 LYS A C 1
ATOM 1494 O O . LYS A 1 182 ? 19.420 -3.000 -1.671 1.00 51.81 182 LYS A O 1
ATOM 1499 N N . PRO A 1 183 ? 18.609 -4.350 -3.286 1.00 48.38 183 PRO A N 1
ATOM 1500 C CA . PRO A 1 183 ? 17.254 -4.348 -2.740 1.00 48.38 183 PRO A CA 1
ATOM 1501 C C . PRO A 1 183 ? 17.319 -4.797 -1.275 1.00 48.38 183 PRO A C 1
ATOM 1503 O O . PRO A 1 183 ? 18.144 -5.669 -0.992 1.00 48.38 183 PRO A O 1
ATOM 1506 N N . PRO A 1 184 ? 16.514 -4.243 -0.344 1.00 46.00 184 PRO A N 1
ATOM 1507 C CA . PRO A 1 184 ? 16.466 -4.758 1.018 1.00 46.00 184 PRO A CA 1
ATOM 1508 C C . PRO A 1 184 ? 16.173 -6.254 0.923 1.00 46.00 184 PRO A C 1
ATOM 1510 O O . PRO A 1 184 ? 15.080 -6.679 0.538 1.00 46.00 184 PRO A O 1
ATOM 1513 N N . GLU A 1 185 ? 17.222 -7.046 1.137 1.00 49.34 185 GLU A N 1
ATOM 1514 C CA . GLU A 1 185 ? 17.210 -8.459 0.837 1.00 49.34 185 GLU A CA 1
ATOM 1515 C C . GLU A 1 185 ? 16.135 -9.092 1.719 1.00 49.34 185 GLU A C 1
ATOM 1517 O O . GLU A 1 185 ? 16.113 -8.930 2.942 1.00 49.34 185 GLU A O 1
ATOM 1522 N N . ARG A 1 186 ? 15.270 -9.903 1.104 1.00 50.38 186 ARG A N 1
ATOM 1523 C CA . ARG A 1 186 ? 14.335 -10.814 1.787 1.00 50.38 186 ARG A CA 1
ATOM 1524 C C . ARG A 1 186 ? 15.039 -11.836 2.705 1.00 50.38 186 ARG A C 1
ATOM 1526 O O . ARG A 1 186 ? 14.389 -12.748 3.207 1.00 50.38 186 ARG A O 1
ATOM 1533 N N . LYS A 1 187 ? 16.342 -11.682 2.957 1.00 45.00 187 LYS A N 1
ATOM 1534 C CA . LYS A 1 187 ? 17.114 -12.412 3.964 1.00 45.00 187 LYS A CA 1
ATOM 1535 C C . LYS A 1 187 ? 16.586 -12.161 5.377 1.00 45.00 187 LYS A C 1
ATOM 1537 O O . LYS A 1 187 ? 16.529 -13.092 6.162 1.00 45.00 187 LYS A O 1
ATOM 1542 N N . SER A 1 188 ? 16.004 -10.991 5.663 1.00 54.75 188 SER A N 1
ATOM 1543 C CA . SER A 1 188 ? 15.452 -10.706 6.999 1.00 54.75 188 SER A CA 1
ATOM 1544 C C . SER A 1 188 ? 14.207 -11.526 7.386 1.00 54.75 188 SER A C 1
ATOM 1546 O O . SER A 1 188 ? 13.855 -11.539 8.556 1.00 54.75 188 SER A O 1
ATOM 1548 N N . VAL A 1 189 ? 13.517 -12.221 6.470 1.00 56.66 189 VAL A N 1
ATOM 1549 C CA . VAL A 1 189 ? 12.336 -13.032 6.849 1.00 56.66 189 VAL A CA 1
ATOM 1550 C C . VAL A 1 189 ? 12.705 -14.498 7.045 1.00 56.66 189 VAL A C 1
ATOM 1552 O O . VAL A 1 189 ? 12.345 -15.072 8.066 1.00 56.66 189 VAL A O 1
ATOM 1555 N N . LEU A 1 190 ? 13.463 -15.091 6.117 1.00 54.59 190 LEU A N 1
ATOM 1556 C CA . LEU A 1 190 ? 13.920 -16.483 6.224 1.00 54.59 190 LEU A CA 1
ATOM 1557 C C . LEU A 1 190 ? 14.946 -16.666 7.347 1.00 54.59 190 LEU A C 1
ATOM 1559 O O . LEU A 1 190 ? 14.809 -17.583 8.145 1.00 54.59 190 LEU A O 1
ATOM 1563 N N . GLU A 1 191 ? 15.917 -15.763 7.474 1.00 62.50 191 GLU A N 1
ATOM 1564 C CA . GLU A 1 191 ? 16.937 -15.824 8.530 1.00 62.50 191 GLU A CA 1
ATOM 1565 C C . GLU A 1 191 ? 16.323 -15.580 9.917 1.00 62.50 191 GLU A C 1
ATOM 1567 O O . GLU A 1 191 ? 16.668 -16.240 10.893 1.00 62.50 191 GLU A O 1
ATOM 1572 N N . LYS A 1 192 ? 15.315 -14.705 9.996 1.00 64.25 192 LYS A N 1
ATOM 1573 C CA . LYS A 1 192 ? 14.551 -14.436 11.223 1.00 64.25 192 LYS A CA 1
ATOM 1574 C C . LYS A 1 192 ? 13.602 -15.590 11.568 1.00 64.25 192 LYS A C 1
ATOM 1576 O O . LYS A 1 192 ? 13.453 -15.898 12.743 1.00 64.25 192 LYS A O 1
ATOM 1581 N N . LEU A 1 193 ? 13.044 -16.289 10.573 1.00 62.06 193 LEU A N 1
ATOM 1582 C CA . LEU A 1 193 ? 12.312 -17.553 10.755 1.00 62.06 193 LEU A CA 1
ATOM 1583 C C . LEU A 1 193 ? 13.226 -18.686 11.240 1.00 62.06 193 LEU A C 1
ATOM 1585 O O . LEU A 1 193 ? 12.837 -19.417 12.146 1.00 62.06 193 LEU A O 1
ATOM 1589 N N . HIS A 1 194 ? 14.437 -18.816 10.688 1.00 66.62 194 HIS A N 1
ATOM 1590 C CA . HIS A 1 194 ? 15.432 -19.783 11.162 1.00 66.62 194 HIS A CA 1
ATOM 1591 C C . HIS A 1 194 ? 15.848 -19.489 12.607 1.00 66.62 194 HIS A C 1
ATOM 1593 O O . HIS A 1 194 ? 15.833 -20.394 13.436 1.00 66.62 194 HIS A O 1
ATOM 1599 N N . ARG A 1 195 ? 16.087 -18.217 12.943 1.00 67.94 195 ARG A N 1
ATOM 1600 C CA . ARG A 1 195 ? 16.450 -17.788 14.298 1.00 67.94 195 ARG A CA 1
ATOM 1601 C C . ARG A 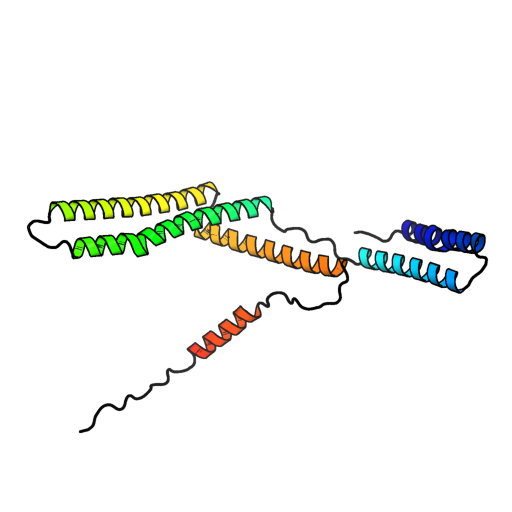1 195 ? 15.334 -18.026 15.326 1.00 67.94 195 ARG A C 1
ATOM 1603 O O . ARG A 1 195 ? 15.616 -18.528 16.407 1.00 67.94 195 ARG A O 1
ATOM 1610 N N . ILE A 1 196 ? 14.071 -17.764 14.970 1.00 71.00 196 ILE A N 1
ATOM 1611 C CA . ILE A 1 196 ? 12.898 -18.070 15.818 1.00 71.00 196 ILE A CA 1
ATOM 1612 C C . ILE A 1 196 ? 12.720 -19.588 15.985 1.00 71.00 196 ILE A C 1
ATOM 1614 O O . ILE A 1 196 ? 12.377 -20.061 17.067 1.00 71.00 196 ILE A O 1
ATOM 1618 N N . ARG A 1 197 ? 12.984 -20.374 14.933 1.00 69.00 197 ARG A N 1
ATOM 1619 C CA . ARG A 1 197 ? 12.914 -21.842 14.978 1.00 69.00 197 ARG A CA 1
ATOM 1620 C C . ARG A 1 197 ? 14.028 -22.459 15.829 1.00 69.00 197 ARG A C 1
ATOM 1622 O O . ARG A 1 197 ? 13.787 -23.472 16.480 1.00 69.00 197 ARG A O 1
ATOM 1629 N N . GLU A 1 198 ? 15.217 -21.862 15.830 1.00 69.44 198 GLU A N 1
ATOM 1630 C CA . GLU A 1 198 ? 16.342 -22.258 16.684 1.00 69.44 198 GLU A CA 1
ATOM 1631 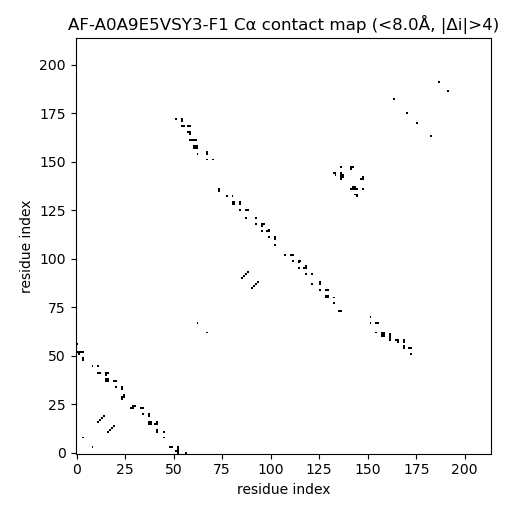C C . GLU A 1 198 ? 16.151 -21.828 18.145 1.00 69.44 198 GLU A C 1
ATOM 1633 O O . GLU A 1 198 ? 16.490 -22.588 19.050 1.00 69.44 198 GLU A O 1
ATOM 1638 N N . GLU A 1 199 ? 15.566 -20.652 18.402 1.00 63.53 199 GLU A N 1
ATOM 1639 C CA . GLU A 1 199 ? 15.191 -20.220 19.758 1.00 63.53 199 GLU A CA 1
ATOM 1640 C C . GLU A 1 199 ? 14.080 -21.091 20.357 1.00 63.53 199 GLU A C 1
ATOM 1642 O O . GLU A 1 199 ? 14.152 -21.427 21.536 1.00 63.53 199 GLU A O 1
ATOM 1647 N N . ALA A 1 200 ? 13.111 -21.535 19.551 1.00 61.06 200 ALA A N 1
ATOM 1648 C CA . ALA A 1 200 ? 12.038 -22.428 19.996 1.00 61.06 200 ALA A CA 1
ATOM 1649 C C . ALA A 1 200 ? 12.488 -23.883 20.247 1.00 61.06 200 ALA A C 1
ATOM 1651 O O . ALA A 1 200 ? 11.784 -24.627 20.925 1.00 61.06 200 ALA A O 1
ATOM 1652 N N . GLN A 1 201 ? 13.642 -24.303 19.711 1.00 57.75 201 GLN A N 1
ATOM 1653 C CA . GLN A 1 201 ? 14.211 -25.642 19.933 1.00 57.75 201 GLN A CA 1
ATOM 1654 C C . GLN A 1 201 ? 15.220 -25.702 21.087 1.00 57.75 201 GLN A C 1
ATOM 1656 O O . GLN A 1 201 ? 15.647 -26.794 21.465 1.00 57.75 201 GLN A O 1
ATOM 1661 N N . LYS A 1 202 ? 15.600 -24.565 21.685 1.00 55.69 202 LYS A N 1
ATOM 1662 C CA . LYS A 1 202 ? 16.443 -24.563 22.885 1.00 55.69 202 LYS A CA 1
ATOM 1663 C C . LYS A 1 202 ? 15.578 -24.850 24.121 1.00 55.69 202 LYS A C 1
ATOM 1665 O O . LYS A 1 202 ? 14.657 -24.082 24.394 1.00 55.69 202 LYS A O 1
ATOM 1670 N N . PRO A 1 203 ? 15.862 -25.907 24.906 1.00 51.47 203 PRO A N 1
ATOM 1671 C CA . PRO A 1 203 ? 15.169 -26.117 26.170 1.00 51.47 203 PRO A CA 1
ATOM 1672 C C . PRO A 1 203 ? 15.476 -24.952 27.129 1.00 51.47 203 PRO A C 1
ATOM 1674 O O . PRO A 1 203 ? 16.613 -24.464 27.155 1.00 51.47 203 PRO A O 1
ATOM 1677 N N . PRO A 1 204 ? 14.497 -24.486 27.926 1.00 47.12 204 PRO A N 1
ATOM 1678 C CA . PRO A 1 204 ? 14.722 -23.398 28.866 1.00 47.12 204 PRO A CA 1
ATOM 1679 C C . PRO A 1 204 ? 15.791 -23.814 29.881 1.00 47.12 204 PRO A C 1
ATOM 1681 O O . PRO A 1 204 ? 15.641 -24.817 30.582 1.00 47.12 204 PRO A O 1
ATOM 1684 N N . LYS A 1 205 ? 16.876 -23.032 29.977 1.00 50.34 205 LYS A N 1
ATOM 1685 C CA . LYS A 1 205 ? 17.849 -23.159 31.068 1.00 50.34 205 LYS A CA 1
ATOM 1686 C C . LYS A 1 205 ? 17.121 -22.867 32.379 1.00 50.34 205 LYS A C 1
ATOM 1688 O O . LYS A 1 205 ? 16.881 -21.710 32.718 1.00 50.34 205 LYS A O 1
ATOM 1693 N N . ARG A 1 206 ? 16.771 -23.928 33.108 1.00 42.69 206 ARG A N 1
ATOM 1694 C CA . ARG A 1 206 ? 16.394 -23.856 34.520 1.00 42.69 206 ARG A CA 1
ATOM 1695 C C . ARG A 1 206 ? 17.594 -23.309 35.286 1.00 42.69 206 ARG A C 1
ATOM 1697 O O . ARG A 1 206 ? 18.552 -24.034 35.533 1.00 42.69 206 ARG A O 1
ATOM 1704 N N . TYR A 1 207 ? 17.548 -22.030 35.637 1.00 40.12 207 TYR A N 1
ATOM 1705 C CA . TYR A 1 207 ? 18.343 -21.532 36.749 1.00 40.12 207 TYR A CA 1
ATOM 1706 C C . TYR A 1 207 ? 17.742 -22.147 38.012 1.00 40.12 207 TYR A C 1
ATOM 1708 O O . TYR A 1 207 ? 16.615 -21.821 38.388 1.00 40.12 207 TYR A O 1
ATOM 1716 N N . TYR A 1 208 ? 18.463 -23.088 38.617 1.00 42.28 208 TYR A N 1
ATOM 1717 C CA . TYR A 1 208 ? 18.185 -23.511 39.981 1.00 42.28 208 TYR A CA 1
ATOM 1718 C C . TYR A 1 208 ? 18.333 -22.271 40.871 1.00 42.28 208 TYR A C 1
ATOM 1720 O O . TYR A 1 208 ? 19.409 -21.688 40.973 1.00 42.28 208 TYR A O 1
ATOM 1728 N N . ARG A 1 209 ? 17.220 -21.818 41.455 1.00 44.81 209 ARG A N 1
ATOM 1729 C CA . ARG A 1 209 ? 17.268 -21.031 42.684 1.00 44.81 209 ARG A CA 1
ATOM 1730 C C . ARG A 1 209 ? 17.543 -22.038 43.788 1.00 44.81 209 ARG A C 1
ATOM 1732 O O . ARG A 1 209 ? 16.627 -22.762 44.169 1.00 44.81 209 ARG A O 1
ATOM 1739 N N . ASP A 1 210 ? 18.779 -22.078 44.266 1.00 49.47 210 ASP A N 1
ATOM 1740 C CA . ASP A 1 210 ? 19.057 -22.604 45.595 1.00 49.47 210 ASP A CA 1
ATOM 1741 C C . ASP A 1 210 ? 18.267 -21.757 46.593 1.00 49.47 210 ASP A C 1
ATOM 1743 O O . ASP A 1 210 ? 18.503 -20.556 46.761 1.00 49.47 210 ASP A O 1
ATOM 1747 N N . ARG A 1 211 ? 17.245 -22.375 47.179 1.00 43.56 211 ARG A N 1
ATOM 1748 C CA . ARG A 1 211 ? 16.543 -21.866 48.345 1.00 43.56 211 ARG A CA 1
ATOM 1749 C C . ARG A 1 211 ? 16.489 -22.995 49.370 1.00 43.56 211 ARG A C 1
ATOM 1751 O O . ARG A 1 211 ? 15.835 -24.004 49.130 1.00 43.56 211 ARG A O 1
ATOM 1758 N N . ASP A 1 212 ? 17.136 -22.687 50.487 1.00 45.25 212 ASP A N 1
ATOM 1759 C CA . ASP A 1 212 ? 17.028 -23.245 51.832 1.00 45.25 212 ASP A CA 1
ATOM 1760 C C . ASP A 1 212 ? 17.561 -24.658 52.076 1.00 45.25 212 ASP A C 1
ATOM 1762 O O . ASP A 1 212 ? 16.898 -25.634 51.760 1.00 45.25 212 ASP A O 1
ATOM 1766 N N . GLU A 1 213 ? 18.652 -24.732 52.846 1.00 45.72 213 GLU A N 1
ATOM 1767 C CA . GLU A 1 213 ? 18.642 -25.486 54.104 1.00 45.72 213 GLU A CA 1
ATOM 1768 C C . GLU A 1 213 ? 19.381 -24.700 55.207 1.00 45.72 213 GLU A C 1
ATOM 1770 O O . GLU A 1 213 ? 20.563 -24.404 55.073 1.00 45.72 213 GLU A O 1
ATOM 1775 N N . ARG A 1 214 ? 18.599 -24.351 56.243 1.00 47.84 214 ARG A N 1
ATOM 1776 C CA . ARG A 1 214 ? 18.894 -24.207 57.689 1.00 47.84 214 ARG A CA 1
ATOM 1777 C C . ARG A 1 214 ? 20.180 -23.540 58.179 1.00 47.84 214 ARG A C 1
ATOM 1779 O O . ARG A 1 214 ? 21.272 -24.113 58.007 1.00 47.84 214 ARG A O 1
#

Foldseek 3Di:
DLDDDPVNLVVLCCVLQVVQCVVCCVPPNDDVVSNVVSVVVSVVVVVLSVLVNPQDPQFDQPDDPVVLVVLVVLVVVLVVLVVVLCCLVVPVLVVLVVVLVVQDDPPSVVVNVVSVVVNVVSVVSSVVSLVVNQVSCVVVVHNHPVSSVVVSVVSVVSVVVSVVSNVVSVCSNVVDPDDDDDPPDPCCVVVVVVVVVVVVPDDDPPPDPDDDDD

Sequence (214 aa):
MNDITQEKVLEIKHEEIQNRSKYSISEHGWLPGLFRTIVQKAKSILELLIRQAKLPPKPKPGIDMAVFKEMKELLHRLRKYASEIKQIQDTELPELREELSETTGIFKGKERKEIEARIKVKEQKVSTLKDRISRMVQAHGYPDGQAFMAAYNKAERIVKQYEWALAEWMQQVEGKPAEEKKPPERKSVLEKLHRIREEAQKPPKRYYRDRDER